Protein AF-A0A2S7NMF6-F1 (afdb_monomer)

pLDDT: mean 85.79, std 16.04, range [35.91, 98.5]

Sequence (220 aa):
MHIFLIFAFFLLSFSCYAAAKALFAHFMVDNTEDFTIGDWTDEIYIAKTANIDAFALNIATANAAGGFKLFFSFDYASKGAWDKATVIALLREYVPNGAYFHTNTSQPLISTFEGPSNAADWTEIKSSTGCFFILDWSSYSAKPALALENGVADGLFSWAAWPYDGNRVNAYVDASYLQYLKPSDGSAQKPYMMAASPWFYTNLPGFGKNWAWPDASMSM

Structure (mmCIF, N/CA/C/O backbone):
data_AF-A0A2S7NMF6-F1
#
_entry.id   AF-A0A2S7NMF6-F1
#
loop_
_atom_site.group_PDB
_atom_site.id
_atom_site.type_symbol
_atom_site.label_atom_id
_atom_site.label_alt_id
_atom_site.label_comp_id
_atom_site.label_asym_id
_atom_site.label_entity_id
_atom_site.label_seq_id
_atom_site.pdbx_PDB_ins_code
_atom_site.Cartn_x
_atom_site.Cartn_y
_atom_site.Cartn_z
_atom_site.occupancy
_atom_site.B_iso_or_equiv
_atom_site.auth_seq_id
_atom_site.auth_comp_id
_atom_site.auth_asym_id
_atom_site.auth_atom_id
_atom_site.pdbx_PDB_model_num
ATOM 1 N N . MET A 1 1 ? -49.551 26.394 -13.231 1.00 50.22 1 MET A N 1
ATOM 2 C CA . MET A 1 1 ? -49.037 25.414 -12.244 1.00 50.22 1 MET A CA 1
ATOM 3 C C . MET A 1 1 ? -48.224 24.279 -12.899 1.00 50.22 1 MET A C 1
ATOM 5 O O . MET A 1 1 ? -48.236 23.167 -12.400 1.00 50.22 1 MET A O 1
ATOM 9 N N . HIS A 1 2 ? -47.511 24.521 -14.010 1.00 47.88 2 HIS A N 1
ATOM 10 C CA . HIS A 1 2 ? -46.663 23.501 -14.670 1.00 47.88 2 HIS A CA 1
ATOM 11 C C . HIS A 1 2 ? -45.214 23.972 -14.898 1.00 47.88 2 HIS A C 1
ATOM 13 O O . HIS A 1 2 ? -44.343 23.159 -15.164 1.00 47.88 2 HIS A O 1
ATOM 19 N N . ILE A 1 3 ? -44.927 25.267 -14.712 1.00 51.19 3 ILE A N 1
ATOM 20 C CA . ILE A 1 3 ? -43.578 25.842 -14.866 1.00 51.19 3 ILE A CA 1
ATOM 21 C C . ILE A 1 3 ? -42.738 25.690 -13.581 1.00 51.19 3 ILE A C 1
ATOM 23 O O . ILE A 1 3 ? -41.532 25.489 -13.656 1.00 51.19 3 ILE A O 1
ATOM 27 N N . PHE A 1 4 ? -43.370 25.680 -12.401 1.00 44.84 4 PHE A N 1
ATOM 28 C CA . PHE A 1 4 ? -42.669 25.503 -11.118 1.00 44.84 4 PHE A CA 1
ATOM 29 C C . PHE A 1 4 ? -42.173 24.066 -10.865 1.00 44.84 4 PHE A C 1
ATOM 31 O O . PHE A 1 4 ? -41.198 23.888 -10.143 1.00 44.84 4 PHE A O 1
ATOM 38 N N . LEU A 1 5 ? -42.785 23.046 -11.482 1.00 43.34 5 LEU A N 1
ATOM 39 C CA . LEU A 1 5 ? -42.343 21.650 -11.332 1.00 43.34 5 LEU A CA 1
ATOM 40 C C . LEU A 1 5 ? -41.093 21.312 -12.162 1.00 43.34 5 LEU A C 1
ATOM 42 O O . LEU A 1 5 ? -40.341 20.418 -11.788 1.00 43.34 5 LEU A O 1
ATOM 46 N N . ILE A 1 6 ? -40.840 22.034 -13.258 1.00 50.19 6 ILE A N 1
ATOM 47 C CA . ILE A 1 6 ? -39.695 21.766 -14.146 1.00 50.19 6 ILE A CA 1
ATOM 48 C C . ILE A 1 6 ? -38.386 22.290 -13.529 1.00 50.19 6 ILE A C 1
ATOM 50 O O . ILE A 1 6 ? -37.334 21.677 -13.691 1.00 50.19 6 ILE A O 1
ATOM 54 N N . PHE A 1 7 ? -38.449 23.368 -12.739 1.00 45.28 7 PHE A N 1
ATOM 55 C CA . PHE A 1 7 ? -37.273 23.930 -12.064 1.00 45.28 7 PHE A CA 1
ATOM 56 C C . PHE A 1 7 ? -36.760 23.063 -10.901 1.00 45.28 7 PHE A C 1
ATOM 58 O O . PHE A 1 7 ? -35.555 23.008 -10.667 1.00 45.28 7 PHE A O 1
ATOM 65 N N . ALA A 1 8 ? -37.643 22.331 -10.213 1.00 45.22 8 ALA A N 1
ATOM 66 C CA . ALA A 1 8 ? -37.242 21.413 -9.143 1.00 45.22 8 ALA A CA 1
ATOM 67 C C . ALA A 1 8 ? -36.478 20.183 -9.673 1.00 45.22 8 ALA A C 1
ATOM 69 O O . ALA A 1 8 ? -35.599 19.666 -8.989 1.00 45.22 8 ALA A O 1
ATOM 70 N N . PHE A 1 9 ? -36.755 19.752 -10.910 1.00 47.41 9 PHE A N 1
ATOM 71 C CA . PHE A 1 9 ? -36.074 18.609 -11.530 1.00 47.41 9 PHE A CA 1
ATOM 72 C C . PHE A 1 9 ? -34.665 18.941 -12.045 1.00 47.41 9 PHE A C 1
ATOM 74 O O . PHE A 1 9 ? -33.826 18.052 -12.126 1.00 47.41 9 PHE A O 1
ATOM 81 N N . PHE A 1 10 ? -34.368 20.210 -12.351 1.00 47.03 10 PHE A N 1
ATOM 82 C CA . PHE A 1 10 ? -33.023 20.627 -12.778 1.00 47.03 10 PHE A CA 1
ATOM 83 C C . PHE A 1 10 ? -32.050 20.846 -11.609 1.00 47.03 10 PHE A C 1
ATOM 85 O O . PHE A 1 10 ? -30.843 20.691 -11.783 1.00 47.03 10 PHE A O 1
ATOM 92 N N . LEU A 1 11 ? -32.557 21.155 -10.410 1.00 43.94 11 LEU A N 1
ATOM 93 C CA . LEU A 1 11 ? -31.741 21.349 -9.203 1.00 43.94 11 LEU A CA 1
ATOM 94 C C . LEU A 1 11 ? -31.274 20.034 -8.550 1.00 43.94 11 LEU A C 1
ATOM 96 O O . LEU A 1 11 ? -30.310 20.051 -7.792 1.00 43.94 11 LEU A O 1
ATOM 100 N N . LEU A 1 12 ? -31.894 18.895 -8.880 1.00 48.50 12 LEU A N 1
ATOM 101 C CA . LEU A 1 12 ? -31.472 17.556 -8.432 1.00 48.50 12 LEU A CA 1
ATOM 102 C C . LEU A 1 12 ? -30.399 16.909 -9.328 1.00 48.50 12 LEU A C 1
ATOM 104 O O . LEU A 1 12 ? -29.825 15.891 -8.956 1.00 48.50 12 LEU A O 1
ATOM 108 N N . SER A 1 13 ? -30.086 17.506 -10.481 1.00 49.25 13 SER A N 1
ATOM 109 C CA . SER A 1 13 ? -29.111 16.967 -11.446 1.00 49.25 13 SER A CA 1
ATOM 110 C C . SER A 1 13 ? -27.682 17.484 -11.236 1.00 49.25 13 SER A C 1
ATOM 112 O O . SER A 1 13 ? -26.766 17.055 -11.930 1.00 49.25 13 SER A O 1
ATOM 114 N N . PHE A 1 14 ? -27.484 18.391 -10.275 1.00 46.47 14 PHE A N 1
ATOM 115 C CA . PHE A 1 14 ? -26.177 18.902 -9.845 1.00 46.47 14 PHE A CA 1
ATOM 116 C C . PHE A 1 14 ? -25.818 18.439 -8.429 1.00 46.47 14 PHE A C 1
ATOM 118 O O . PHE A 1 14 ? -25.090 19.115 -7.704 1.00 46.47 14 PHE A O 1
ATOM 125 N N . SER A 1 15 ? -26.263 17.245 -8.032 1.00 44.41 15 SER A N 1
ATOM 126 C CA . SER A 1 15 ? -25.475 16.485 -7.070 1.00 44.41 15 SER A CA 1
ATOM 127 C C . SER A 1 15 ? -24.161 16.154 -7.764 1.00 44.41 15 SER A C 1
ATOM 129 O O . SER A 1 15 ? -24.055 15.172 -8.497 1.00 44.41 15 SER A O 1
ATOM 131 N N . CYS A 1 16 ? -23.148 16.999 -7.564 1.00 43.09 16 CYS A N 1
ATOM 132 C CA . CYS A 1 16 ? -21.789 16.509 -7.615 1.00 43.09 16 CYS A CA 1
ATOM 133 C C . CYS A 1 16 ? -21.791 15.273 -6.714 1.00 43.09 16 CYS A C 1
ATOM 135 O O . CYS A 1 16 ? -21.985 15.364 -5.502 1.00 43.09 16 CYS A O 1
ATOM 137 N N . TYR A 1 17 ? -21.681 14.089 -7.312 1.00 42.06 17 TYR A N 1
ATOM 138 C CA . TYR A 1 17 ? -21.245 12.935 -6.558 1.00 42.06 17 TYR A CA 1
ATOM 139 C C . TYR A 1 17 ? -19.844 13.315 -6.090 1.00 42.06 17 TYR A C 1
ATOM 141 O O . TYR A 1 17 ? -18.863 13.135 -6.808 1.00 42.06 17 TYR A O 1
ATOM 149 N N . ALA A 1 18 ? -19.750 13.916 -4.904 1.00 44.62 18 ALA A N 1
ATOM 150 C CA . ALA A 1 18 ? -18.556 13.813 -4.102 1.00 44.62 18 ALA A CA 1
ATOM 151 C C . ALA A 1 18 ? -18.434 12.316 -3.824 1.00 44.62 18 ALA A C 1
ATOM 153 O O . ALA A 1 18 ? -19.007 11.795 -2.870 1.00 44.62 18 ALA A O 1
ATOM 154 N N . ALA A 1 19 ? -17.807 11.591 -4.752 1.00 54.81 19 ALA A N 1
ATOM 155 C CA . ALA A 1 19 ? -17.405 10.226 -4.513 1.00 54.81 19 ALA A CA 1
ATOM 156 C C . ALA A 1 19 ? -16.431 10.319 -3.343 1.00 54.81 19 ALA A C 1
ATOM 158 O O . ALA A 1 19 ? -15.315 10.814 -3.514 1.00 54.81 19 ALA A O 1
ATOM 159 N N . ALA A 1 20 ? -16.904 9.966 -2.145 1.00 65.25 20 ALA A N 1
ATOM 160 C CA . ALA A 1 20 ? -16.074 9.929 -0.957 1.00 65.25 20 ALA A CA 1
ATOM 161 C C . ALA A 1 20 ? -14.860 9.057 -1.293 1.00 65.25 20 ALA A C 1
ATOM 163 O O . ALA A 1 20 ? -15.004 7.880 -1.630 1.00 65.25 20 ALA A O 1
ATOM 164 N N . LYS A 1 21 ? -13.680 9.677 -1.328 1.00 86.44 21 LYS A N 1
ATOM 165 C CA . LYS A 1 21 ? -12.429 8.958 -1.538 1.00 86.44 21 LYS A CA 1
ATOM 166 C C . LYS A 1 21 ? -12.054 8.327 -0.212 1.00 86.44 21 LYS A C 1
ATOM 168 O O . LYS A 1 21 ? -12.117 9.008 0.805 1.00 86.44 21 LYS A O 1
ATOM 173 N N . ALA A 1 22 ? -11.662 7.060 -0.252 1.00 93.75 22 ALA A N 1
ATOM 174 C CA . ALA A 1 22 ? -11.131 6.408 0.928 1.00 93.75 22 ALA A CA 1
ATOM 175 C C . ALA A 1 22 ? -9.800 7.068 1.322 1.00 93.75 22 ALA A C 1
ATOM 177 O O . ALA A 1 22 ? -8.945 7.291 0.458 1.00 93.75 22 ALA A O 1
ATOM 178 N N . LEU A 1 23 ? -9.649 7.390 2.604 1.00 95.19 23 LEU A N 1
ATOM 179 C CA . LEU A 1 23 ? -8.434 7.940 3.190 1.00 95.19 23 LEU A CA 1
ATOM 180 C C . LEU A 1 23 ? -7.762 6.883 4.061 1.00 95.19 23 LEU A C 1
ATOM 182 O O . LEU A 1 23 ? -8.384 6.295 4.945 1.00 95.19 23 LEU A O 1
ATOM 186 N N . PHE A 1 24 ? -6.468 6.674 3.843 1.00 96.75 24 PHE A N 1
ATOM 187 C CA . PHE A 1 24 ? -5.691 5.691 4.584 1.00 96.75 24 PHE A CA 1
ATOM 188 C C . PHE A 1 24 ? -4.510 6.353 5.274 1.00 96.75 24 PHE A C 1
ATOM 190 O O . PHE A 1 24 ? -3.874 7.238 4.702 1.00 96.75 24 PHE A O 1
ATOM 197 N N . ALA A 1 25 ? -4.190 5.888 6.478 1.00 96.25 25 ALA A N 1
ATOM 198 C CA . ALA A 1 25 ? -2.925 6.207 7.125 1.00 96.25 25 ALA A CA 1
ATOM 199 C C . ALA A 1 25 ? -2.015 4.981 7.088 1.00 96.25 25 ALA A C 1
ATOM 201 O O . ALA A 1 25 ? -2.424 3.875 7.448 1.00 96.25 25 ALA A O 1
ATOM 202 N N . HIS A 1 26 ? -0.778 5.171 6.638 1.00 94.50 26 HIS A N 1
ATOM 203 C CA . HIS A 1 26 ? 0.232 4.131 6.750 1.00 94.50 26 HIS A CA 1
ATOM 204 C C . HIS A 1 26 ? 0.632 3.967 8.215 1.00 94.50 26 HIS A C 1
ATOM 206 O O . HIS A 1 26 ? 0.891 4.957 8.899 1.00 94.50 26 HIS A O 1
ATOM 212 N N . PHE A 1 27 ? 0.665 2.729 8.693 1.00 93.06 27 PHE A N 1
ATOM 213 C CA . PHE A 1 27 ? 0.858 2.425 10.103 1.00 93.06 27 PHE A CA 1
ATOM 214 C C . PHE A 1 27 ? 2.042 1.474 10.274 1.00 93.06 27 PHE A C 1
ATOM 216 O O . PHE A 1 27 ? 2.032 0.348 9.767 1.00 93.06 27 PHE A O 1
ATOM 223 N N . MET A 1 28 ? 3.064 1.954 10.985 1.00 89.31 28 MET A N 1
ATOM 224 C CA . MET A 1 28 ? 4.316 1.237 11.225 1.00 89.31 28 MET A CA 1
ATOM 225 C C . MET A 1 28 ? 4.147 0.255 12.387 1.00 89.31 28 MET A C 1
ATOM 227 O O . MET A 1 28 ? 4.427 0.597 13.532 1.00 89.31 28 MET A O 1
ATOM 231 N N . VAL A 1 29 ? 3.685 -0.960 12.099 1.00 88.12 29 VAL A N 1
ATOM 232 C CA . VAL A 1 29 ? 3.396 -1.987 13.115 1.00 88.12 29 VAL A CA 1
ATOM 233 C C . VAL A 1 29 ? 4.664 -2.457 13.834 1.00 88.12 29 VAL A C 1
ATOM 235 O O . VAL A 1 29 ? 4.631 -2.763 15.017 1.00 88.12 29 VAL A O 1
ATOM 238 N N . ASP A 1 30 ? 5.815 -2.438 13.161 1.00 83.00 30 ASP A N 1
ATOM 239 C CA . ASP A 1 30 ? 7.107 -2.730 13.801 1.00 83.00 30 ASP A CA 1
ATOM 240 C C . ASP A 1 30 ? 7.426 -1.776 14.977 1.00 83.00 30 ASP A C 1
ATOM 242 O O . ASP A 1 30 ? 8.234 -2.112 15.837 1.00 83.00 30 ASP A O 1
ATOM 246 N N . ASN A 1 31 ? 6.790 -0.598 15.042 1.00 85.81 31 ASN A N 1
ATOM 247 C CA . ASN A 1 31 ? 6.973 0.363 16.134 1.00 85.81 31 ASN A CA 1
ATOM 248 C C . ASN A 1 31 ? 5.971 0.167 17.284 1.00 85.81 31 ASN A C 1
ATOM 250 O O . ASN A 1 31 ? 5.933 0.990 18.198 1.00 85.81 31 ASN A O 1
ATOM 254 N N . THR A 1 32 ? 5.137 -0.873 17.233 1.00 88.38 32 THR A N 1
ATOM 255 C CA . THR A 1 32 ? 4.038 -1.084 18.183 1.00 88.38 32 THR A CA 1
ATOM 256 C C . THR A 1 32 ? 4.149 -2.395 18.958 1.00 88.38 32 THR A C 1
ATOM 258 O O . THR A 1 32 ? 3.143 -2.916 19.430 1.00 88.38 32 THR A O 1
ATOM 261 N N . GLU A 1 33 ? 5.369 -2.917 19.131 1.00 85.25 33 GLU A N 1
ATOM 262 C CA . GLU A 1 33 ? 5.644 -4.154 19.884 1.00 85.25 33 GLU A CA 1
ATOM 263 C C . GLU A 1 33 ? 5.018 -4.145 21.291 1.00 85.25 33 GLU A C 1
ATOM 265 O O . GLU A 1 33 ? 4.407 -5.130 21.700 1.00 85.25 33 GLU A O 1
ATOM 270 N N . ASP A 1 34 ? 5.087 -3.007 21.988 1.00 89.25 34 ASP A N 1
ATOM 271 C CA . ASP A 1 34 ? 4.559 -2.844 23.347 1.00 89.25 34 ASP A CA 1
ATOM 272 C C . ASP A 1 34 ? 3.089 -2.382 23.396 1.00 89.25 34 ASP A C 1
ATOM 274 O O . ASP A 1 34 ? 2.562 -2.113 24.479 1.00 89.25 34 ASP A O 1
ATOM 278 N N . PHE A 1 35 ? 2.404 -2.262 22.251 1.00 90.81 35 PHE A N 1
ATOM 279 C CA . PHE A 1 35 ? 1.012 -1.809 22.242 1.00 90.81 35 PHE A CA 1
ATOM 280 C C . PHE A 1 35 ? 0.091 -2.826 22.910 1.00 90.81 35 PHE A C 1
ATOM 282 O O . PHE A 1 35 ? -0.004 -3.996 22.530 1.00 90.81 35 PHE A O 1
ATOM 289 N N . THR A 1 36 ? -0.705 -2.332 23.845 1.00 91.75 36 THR A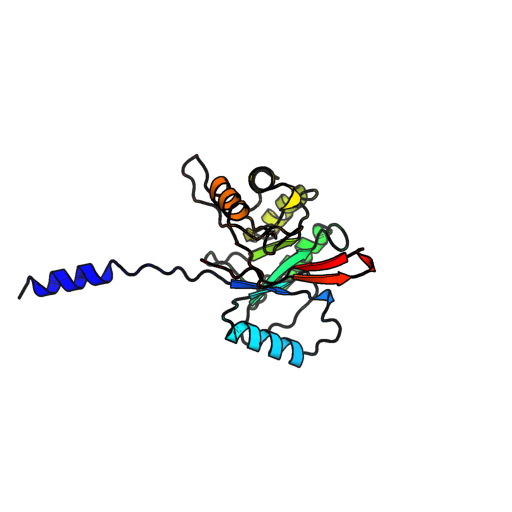 N 1
ATOM 290 C CA . THR A 1 36 ? -1.852 -3.040 24.394 1.00 91.75 36 THR A CA 1
ATOM 291 C C . THR A 1 36 ? -3.071 -2.896 23.478 1.00 91.75 36 THR A C 1
ATOM 293 O O . THR A 1 36 ? -3.112 -2.087 22.551 1.00 91.75 36 THR A O 1
ATOM 296 N N . ILE A 1 37 ? -4.134 -3.654 23.762 1.00 89.88 37 ILE A N 1
ATOM 297 C CA . ILE A 1 37 ? -5.436 -3.460 23.097 1.00 89.88 37 ILE A CA 1
ATOM 298 C C . ILE A 1 37 ? -5.967 -2.032 23.328 1.00 89.88 37 ILE A C 1
ATOM 300 O O . ILE A 1 37 ? -6.650 -1.494 22.457 1.00 89.88 37 ILE A O 1
ATOM 304 N N . GLY A 1 38 ? -5.653 -1.423 24.479 1.00 94.00 38 GLY A N 1
ATOM 305 C CA . GLY A 1 38 ? -6.013 -0.039 24.787 1.00 94.00 38 GLY A CA 1
ATOM 306 C C . GLY A 1 38 ? -5.355 0.941 23.821 1.00 94.00 38 GLY A C 1
ATOM 307 O O . GLY A 1 38 ? -6.063 1.714 23.188 1.00 94.00 38 GLY A O 1
ATOM 308 N N . ASP A 1 39 ? -4.045 0.809 23.608 1.00 93.88 39 ASP A N 1
ATOM 309 C CA . ASP A 1 39 ? -3.287 1.676 22.694 1.00 93.88 39 ASP A CA 1
ATOM 310 C C . ASP A 1 39 ? -3.813 1.568 21.253 1.00 93.88 39 ASP A C 1
ATOM 312 O O . ASP A 1 39 ? -4.095 2.574 20.606 1.00 93.88 39 ASP A O 1
ATOM 316 N N . TRP A 1 40 ? -4.071 0.345 20.770 1.00 92.19 40 TRP A N 1
ATOM 317 C CA . TRP A 1 40 ? -4.717 0.142 19.466 1.00 92.19 40 TRP A CA 1
ATOM 318 C C . TRP A 1 40 ? -6.108 0.781 19.385 1.00 92.19 40 TRP A C 1
ATOM 320 O O . TRP A 1 40 ? -6.482 1.327 18.347 1.00 92.19 40 TRP A O 1
ATOM 330 N N . THR A 1 41 ? -6.890 0.704 20.463 1.00 94.12 41 THR A N 1
ATOM 331 C CA . THR A 1 41 ? -8.236 1.288 20.514 1.00 94.12 41 THR A CA 1
ATOM 332 C C . THR A 1 41 ? -8.177 2.813 20.452 1.00 94.12 41 THR A C 1
ATOM 334 O O . THR A 1 41 ? -8.970 3.413 19.723 1.00 94.12 41 THR A O 1
ATOM 337 N N . ASP A 1 42 ? -7.229 3.425 21.159 1.00 95.12 42 ASP A N 1
ATOM 338 C CA . ASP A 1 42 ? -7.036 4.873 21.194 1.00 95.12 42 ASP A CA 1
ATOM 339 C C . ASP A 1 42 ? -6.547 5.410 19.840 1.00 95.12 42 ASP A C 1
ATOM 341 O O . ASP A 1 42 ? -7.137 6.355 19.311 1.00 95.12 42 ASP A O 1
ATOM 345 N N . GLU A 1 43 ? -5.564 4.762 19.208 1.00 95.06 43 GLU A N 1
ATOM 346 C CA . GLU A 1 43 ? -5.090 5.144 17.867 1.00 95.06 43 GLU A CA 1
ATOM 347 C C . GLU A 1 43 ? -6.192 5.016 16.806 1.00 95.06 43 GLU A C 1
ATOM 349 O O . GLU A 1 43 ? -6.392 5.908 15.977 1.00 95.06 43 GLU A O 1
ATOM 354 N N . ILE A 1 44 ? -6.979 3.936 16.856 1.00 95.25 44 ILE A N 1
ATOM 355 C CA . ILE A 1 44 ? -8.139 3.756 15.972 1.00 95.25 44 ILE A CA 1
ATOM 356 C C . ILE A 1 44 ? -9.197 4.835 16.230 1.00 95.25 44 ILE A C 1
ATOM 358 O O . ILE A 1 44 ? -9.811 5.343 15.288 1.00 95.25 44 ILE A O 1
ATOM 362 N N . TYR A 1 45 ? -9.433 5.201 17.491 1.00 95.75 45 TYR A N 1
ATOM 363 C CA . TYR A 1 45 ? -10.360 6.273 17.832 1.00 95.75 45 TYR A CA 1
ATOM 364 C C . TYR A 1 45 ? -9.895 7.610 17.241 1.00 95.75 45 TYR A C 1
ATOM 366 O O . TYR A 1 45 ? -10.678 8.272 16.555 1.00 95.75 45 TYR A O 1
ATOM 374 N N . ILE A 1 46 ? -8.620 7.967 17.418 1.00 96.44 46 ILE A N 1
ATOM 375 C CA . ILE A 1 46 ? -8.023 9.179 16.844 1.00 96.44 46 ILE A CA 1
ATOM 376 C C . ILE A 1 46 ? -8.168 9.172 15.319 1.00 96.44 46 ILE A C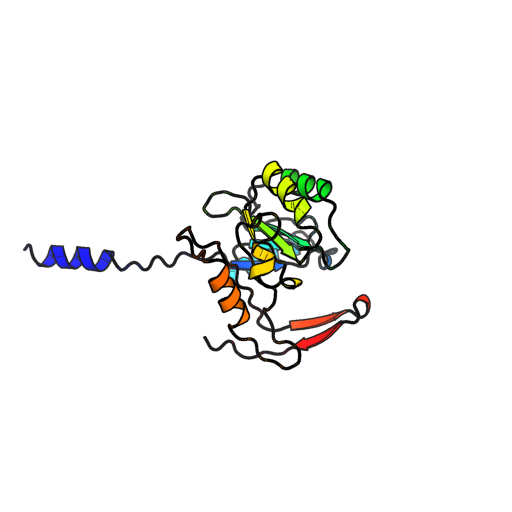 1
ATOM 378 O O . ILE A 1 46 ? -8.693 10.134 14.751 1.00 96.44 46 ILE A O 1
ATOM 382 N N . ALA A 1 47 ? -7.808 8.072 14.655 1.00 96.12 47 ALA A N 1
ATOM 383 C CA . ALA A 1 47 ? -7.908 7.947 13.204 1.00 96.12 47 ALA A CA 1
ATOM 384 C C . ALA A 1 47 ? -9.340 8.162 12.696 1.00 96.12 47 ALA A C 1
ATOM 386 O O . ALA A 1 47 ? -9.562 8.928 11.755 1.00 96.12 47 ALA A O 1
ATOM 387 N N . LYS A 1 48 ? -10.333 7.573 13.371 1.00 94.62 48 LYS A N 1
ATOM 388 C CA . LYS A 1 48 ? -11.750 7.788 13.048 1.00 94.62 48 LYS A CA 1
ATOM 389 C C . LYS A 1 48 ? -12.162 9.246 13.218 1.00 94.62 48 LYS A C 1
ATOM 391 O O . LYS A 1 48 ? -12.864 9.772 12.359 1.00 94.62 48 LYS A O 1
ATOM 396 N N . THR A 1 49 ? -11.731 9.916 14.290 1.00 95.81 49 THR A N 1
ATOM 397 C CA . THR A 1 49 ? -12.041 11.346 14.490 1.00 95.81 49 THR A CA 1
ATOM 398 C C . THR A 1 49 ? -11.376 12.253 13.451 1.00 95.81 49 THR A C 1
ATOM 400 O O . THR A 1 49 ? -11.889 13.334 13.169 1.00 95.81 49 THR A O 1
ATOM 403 N N . ALA A 1 50 ? -10.289 11.791 12.828 1.00 94.56 50 ALA A N 1
ATOM 404 C CA . ALA A 1 50 ? -9.619 12.449 11.710 1.00 94.56 50 ALA A CA 1
ATOM 405 C C . ALA A 1 50 ? -10.190 12.067 10.324 1.00 94.56 50 ALA A C 1
ATOM 407 O O . ALA A 1 50 ? -9.666 12.523 9.310 1.00 94.56 50 ALA A O 1
ATOM 408 N N . ASN A 1 51 ? -11.269 11.274 10.264 1.00 94.12 51 ASN A N 1
ATOM 409 C CA . ASN A 1 51 ? -11.874 10.737 9.034 1.00 94.12 51 ASN A CA 1
ATOM 410 C C . ASN A 1 51 ? -10.938 9.845 8.199 1.00 94.12 51 ASN A C 1
ATOM 412 O O . ASN A 1 51 ? -11.044 9.807 6.975 1.00 94.12 51 ASN A O 1
ATOM 416 N N . ILE A 1 52 ? -10.021 9.126 8.846 1.00 96.25 52 ILE A N 1
ATOM 417 C CA . ILE A 1 52 ? -9.275 8.037 8.209 1.00 96.25 52 ILE A CA 1
ATOM 418 C C . ILE A 1 52 ? -10.181 6.800 8.177 1.00 96.25 52 ILE A C 1
ATOM 420 O O . ILE A 1 52 ? -10.804 6.454 9.181 1.00 96.25 52 ILE A O 1
ATOM 424 N N . ASP A 1 53 ? -10.248 6.127 7.031 1.00 96.19 53 ASP A N 1
ATOM 425 C CA . ASP A 1 53 ? -11.112 4.963 6.810 1.00 96.19 53 ASP A CA 1
ATOM 426 C C . ASP A 1 53 ? -10.424 3.640 7.159 1.00 96.19 53 ASP A C 1
ATOM 428 O O . ASP A 1 53 ? -11.085 2.687 7.586 1.00 96.19 53 ASP A O 1
ATOM 432 N N . ALA A 1 54 ? -9.104 3.564 6.958 1.00 96.75 54 ALA A N 1
ATOM 433 C CA . ALA A 1 54 ? -8.324 2.376 7.280 1.00 96.75 54 ALA A CA 1
ATOM 434 C C . ALA A 1 54 ? -6.851 2.670 7.587 1.00 96.75 54 ALA A C 1
ATOM 436 O O . ALA A 1 54 ? -6.288 3.665 7.123 1.00 96.75 54 ALA A O 1
ATOM 437 N N . PHE A 1 55 ? -6.201 1.740 8.289 1.00 96.88 55 PHE A N 1
ATOM 438 C CA . PHE A 1 55 ? -4.739 1.680 8.344 1.00 96.88 55 PHE A CA 1
ATOM 439 C C . PHE A 1 55 ? -4.165 0.739 7.282 1.00 96.88 55 PHE A C 1
ATOM 441 O O . PHE A 1 55 ? -4.645 -0.383 7.108 1.00 96.88 55 PHE A O 1
ATOM 448 N N . ALA A 1 56 ? -3.104 1.195 6.618 1.00 96.56 56 ALA A N 1
ATOM 449 C CA . ALA A 1 56 ? -2.266 0.402 5.726 1.00 96.56 56 ALA A CA 1
ATOM 450 C C . ALA A 1 56 ? -1.053 -0.113 6.518 1.00 96.56 56 ALA A C 1
ATOM 452 O O . ALA A 1 56 ? -0.160 0.662 6.859 1.00 96.56 56 ALA A O 1
ATOM 453 N N . LEU A 1 57 ? -1.037 -1.401 6.856 1.00 94.88 57 LEU A N 1
ATOM 454 C CA . LEU A 1 57 ? -0.083 -1.990 7.802 1.00 94.88 57 LEU A CA 1
ATOM 455 C C . LEU A 1 57 ? 1.203 -2.443 7.096 1.00 94.88 57 LEU A C 1
ATOM 457 O O . LEU A 1 57 ? 1.129 -3.302 6.218 1.00 94.88 57 LEU A O 1
ATOM 461 N N . ASN A 1 58 ? 2.367 -1.914 7.492 1.00 86.25 58 ASN A N 1
ATOM 462 C CA . ASN A 1 58 ? 3.660 -2.230 6.856 1.00 86.25 58 ASN A CA 1
ATOM 463 C C . ASN A 1 58 ? 4.197 -3.646 7.169 1.00 86.25 58 ASN A C 1
ATOM 465 O O . ASN A 1 58 ? 4.940 -4.203 6.364 1.00 86.25 58 ASN A O 1
ATOM 469 N N . ILE A 1 59 ? 3.805 -4.184 8.334 1.00 73.75 59 ILE A N 1
ATOM 470 C CA . ILE A 1 59 ? 3.285 -5.529 8.656 1.00 73.75 59 ILE A CA 1
ATOM 471 C C . ILE A 1 59 ? 3.689 -5.966 10.084 1.00 73.75 59 ILE A C 1
ATOM 473 O O . ILE A 1 59 ? 4.845 -5.899 10.477 1.00 73.75 59 ILE A O 1
ATOM 477 N N . ALA A 1 60 ? 2.690 -6.439 10.827 1.00 59.00 60 ALA A N 1
ATOM 478 C CA . ALA A 1 60 ? 2.595 -7.543 11.795 1.00 59.00 60 ALA A CA 1
ATOM 479 C C . ALA A 1 60 ? 1.088 -7.609 12.158 1.00 59.00 60 ALA A C 1
ATOM 481 O O . ALA A 1 60 ? 0.295 -6.802 11.656 1.00 59.00 60 ALA A O 1
ATOM 482 N N . THR A 1 61 ? 0.639 -8.571 12.964 1.00 56.72 61 THR A N 1
ATOM 483 C CA . THR A 1 61 ? -0.793 -8.722 13.288 1.00 56.72 61 THR A CA 1
ATOM 484 C C . THR A 1 61 ? -1.286 -7.574 14.173 1.00 56.72 61 THR A C 1
ATOM 486 O O . THR A 1 61 ? -0.700 -7.328 15.223 1.00 56.72 61 THR A O 1
ATOM 489 N N . ALA A 1 62 ? -2.379 -6.911 13.794 1.00 59.88 62 ALA A N 1
ATOM 490 C CA . ALA A 1 62 ? -2.986 -5.826 14.568 1.00 59.88 62 ALA A CA 1
ATOM 491 C C . ALA A 1 62 ? -4.410 -6.182 15.019 1.00 59.88 62 ALA A C 1
ATOM 493 O O . ALA A 1 62 ? -5.132 -6.907 14.330 1.00 59.88 62 ALA A O 1
ATOM 494 N N . ASN A 1 63 ? -4.832 -5.632 16.159 1.00 61.78 63 ASN A N 1
ATOM 495 C CA . ASN A 1 63 ? -6.197 -5.779 16.657 1.00 61.78 63 ASN A CA 1
ATOM 496 C C . ASN A 1 63 ? -7.063 -4.622 16.148 1.00 61.78 63 ASN A C 1
ATOM 498 O O . ASN A 1 63 ? -6.926 -3.488 16.599 1.00 61.78 63 ASN A O 1
ATOM 502 N N . ALA A 1 64 ? -7.979 -4.905 15.221 1.00 67.31 64 ALA A N 1
ATOM 503 C CA . ALA A 1 64 ? -8.993 -3.933 14.824 1.00 67.31 64 ALA A CA 1
ATOM 504 C C . ALA A 1 64 ? -10.047 -3.754 15.931 1.00 67.31 64 ALA A C 1
ATOM 506 O O . ALA A 1 64 ? -10.503 -4.730 16.528 1.00 67.31 64 ALA A O 1
ATOM 507 N N . ALA A 1 65 ? -10.501 -2.519 16.145 1.00 69.31 65 ALA A 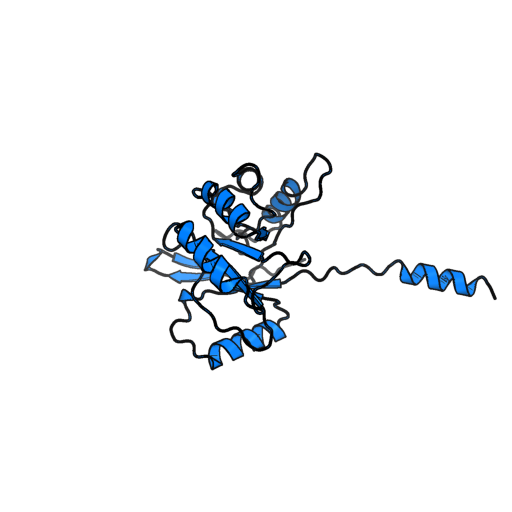N 1
ATOM 508 C CA . ALA A 1 65 ? -11.558 -2.178 17.094 1.00 69.31 65 ALA A CA 1
ATOM 509 C C . ALA A 1 65 ? -12.633 -1.289 16.446 1.00 69.31 65 ALA A C 1
ATOM 511 O O . ALA A 1 65 ? -12.394 -0.583 15.465 1.00 69.31 65 ALA A O 1
ATOM 512 N N . GLY A 1 66 ? -13.855 -1.322 16.988 1.00 75.75 66 GLY A N 1
ATOM 513 C CA . GLY A 1 66 ? -14.894 -0.326 16.685 1.00 75.75 66 GLY A CA 1
ATOM 514 C C . GLY A 1 66 ? -15.310 -0.200 15.209 1.00 75.75 66 GLY A C 1
ATOM 515 O O . GLY A 1 66 ? -15.695 0.894 14.785 1.00 75.75 66 GLY A O 1
ATOM 516 N N . GLY A 1 67 ? -15.210 -1.281 14.427 1.00 85.62 67 GLY A N 1
ATOM 517 C CA . GLY A 1 67 ? -15.587 -1.321 13.006 1.00 85.62 67 GLY A CA 1
ATOM 518 C C . GLY A 1 67 ? -14.596 -0.653 12.044 1.00 85.62 67 GLY A 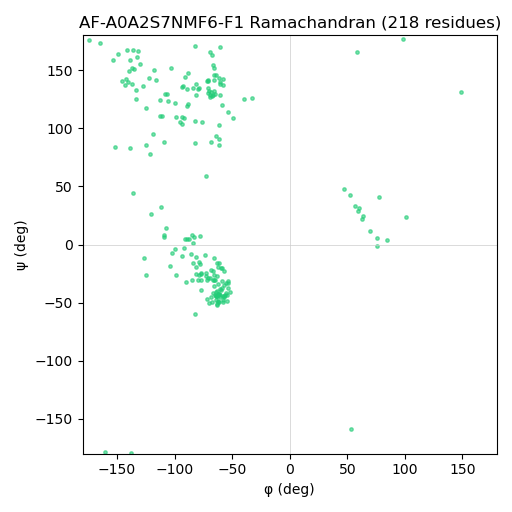C 1
ATOM 519 O O . GLY A 1 67 ? -14.901 -0.550 10.855 1.00 85.62 67 GLY A O 1
ATOM 520 N N . PHE A 1 68 ? -13.439 -0.209 12.542 1.00 95.31 68 PHE A N 1
ATOM 521 C CA . PHE A 1 68 ? -12.361 0.359 11.734 1.00 95.31 68 PHE A CA 1
ATOM 522 C C . PHE A 1 68 ? -11.744 -0.685 10.802 1.00 95.31 68 PHE A C 1
ATOM 524 O O . PHE A 1 68 ? -11.777 -1.883 11.103 1.00 95.31 68 PHE A O 1
ATOM 531 N N . LYS A 1 69 ? -11.214 -0.236 9.662 1.00 96.38 69 LYS A N 1
ATOM 532 C CA . LYS A 1 69 ? -10.665 -1.131 8.644 1.00 96.38 69 LYS A CA 1
ATOM 533 C C . LYS A 1 69 ? -9.144 -1.149 8.657 1.00 96.38 69 LYS A C 1
ATOM 535 O O . LYS A 1 69 ? -8.500 -0.171 9.013 1.00 96.38 69 LYS A O 1
ATOM 540 N N . LEU A 1 70 ? -8.575 -2.269 8.240 1.00 96.19 70 LEU A N 1
ATOM 541 C CA . LEU A 1 70 ? -7.137 -2.480 8.103 1.00 96.19 70 LEU A CA 1
ATOM 542 C C . LEU A 1 70 ? -6.869 -3.181 6.769 1.00 96.19 70 LEU A C 1
ATOM 544 O O . LEU A 1 70 ? -7.703 -3.956 6.306 1.00 96.19 70 LEU A O 1
ATOM 548 N N . PHE A 1 71 ? -5.712 -2.960 6.163 1.00 96.88 71 PHE A N 1
ATOM 549 C CA . PHE A 1 71 ? -5.238 -3.786 5.052 1.00 96.88 71 PHE A CA 1
ATOM 550 C C . PHE A 1 71 ? -3.715 -3.865 5.037 1.00 96.88 71 PHE A C 1
ATOM 552 O O . PHE A 1 71 ? -3.034 -3.082 5.701 1.00 96.88 71 PHE A O 1
ATOM 559 N N . PHE A 1 72 ? -3.172 -4.829 4.296 1.00 96.56 72 PHE A N 1
ATOM 560 C CA . PHE A 1 72 ? -1.726 -5.023 4.237 1.00 96.56 72 PHE A CA 1
ATOM 561 C C . PHE A 1 72 ? -1.060 -4.115 3.208 1.00 96.56 72 PHE A C 1
ATOM 563 O O . PHE A 1 72 ? -1.498 -4.019 2.061 1.00 96.56 72 PHE A O 1
ATOM 570 N N . SER A 1 73 ? 0.049 -3.519 3.638 1.00 96.12 73 SER A N 1
ATOM 571 C CA . SER A 1 73 ? 0.998 -2.770 2.829 1.00 96.12 73 SER A CA 1
ATOM 572 C C . SER A 1 73 ? 2.378 -3.413 2.950 1.00 96.12 73 SER A C 1
ATOM 574 O O . SER A 1 73 ? 3.219 -2.917 3.687 1.00 96.12 73 SER A O 1
ATOM 576 N N . PHE A 1 74 ? 2.621 -4.525 2.260 1.00 95.06 74 PHE A N 1
ATOM 577 C CA . PHE A 1 74 ? 3.846 -5.311 2.445 1.00 95.06 74 PHE A CA 1
ATOM 578 C C . PHE A 1 74 ? 5.115 -4.492 2.175 1.00 95.06 74 PHE A C 1
ATOM 580 O O . PHE A 1 74 ? 5.320 -4.005 1.063 1.00 95.06 74 PHE A O 1
ATOM 587 N N . ASP A 1 75 ? 5.978 -4.363 3.182 1.00 92.69 75 ASP A N 1
ATOM 588 C CA . ASP A 1 75 ? 7.252 -3.654 3.070 1.00 92.69 75 ASP A CA 1
ATOM 589 C C . ASP A 1 75 ? 8.340 -4.553 2.460 1.00 92.69 75 ASP A C 1
ATOM 591 O O . ASP A 1 75 ? 8.838 -5.465 3.121 1.00 92.69 75 ASP A O 1
ATOM 595 N N . TYR A 1 76 ? 8.701 -4.303 1.196 1.00 93.44 76 TYR A N 1
ATOM 596 C CA . TYR A 1 76 ? 9.741 -5.044 0.468 1.00 93.44 76 TYR A CA 1
ATOM 597 C C . TYR A 1 76 ? 11.126 -4.381 0.546 1.00 93.44 76 TYR A C 1
ATOM 599 O O . TYR A 1 76 ? 12.116 -4.982 0.121 1.00 93.44 76 TYR A O 1
ATOM 607 N N . ALA A 1 77 ? 11.221 -3.150 1.056 1.00 89.25 77 ALA A N 1
ATOM 608 C CA . ALA A 1 77 ? 12.457 -2.364 1.047 1.00 89.25 77 ALA A CA 1
ATOM 609 C C . ALA A 1 77 ? 13.169 -2.306 2.405 1.00 89.25 77 ALA A C 1
ATOM 611 O O . ALA A 1 77 ? 14.355 -1.982 2.449 1.00 89.25 77 ALA A O 1
ATOM 612 N N . SER A 1 78 ? 12.485 -2.617 3.507 1.00 83.00 78 SER A N 1
ATOM 613 C CA . SER A 1 78 ? 13.057 -2.550 4.856 1.00 83.00 78 SER A CA 1
ATOM 614 C C . SER A 1 78 ? 13.871 -3.794 5.223 1.00 83.00 78 SER A C 1
ATOM 616 O O . SER A 1 78 ? 15.069 -3.693 5.492 1.00 83.00 78 SER A O 1
ATOM 618 N N . LYS A 1 79 ? 13.244 -4.980 5.211 1.00 82.69 79 LYS A N 1
ATOM 619 C CA . LYS A 1 79 ? 13.851 -6.256 5.656 1.00 82.69 79 LYS A CA 1
ATOM 620 C C . LYS A 1 79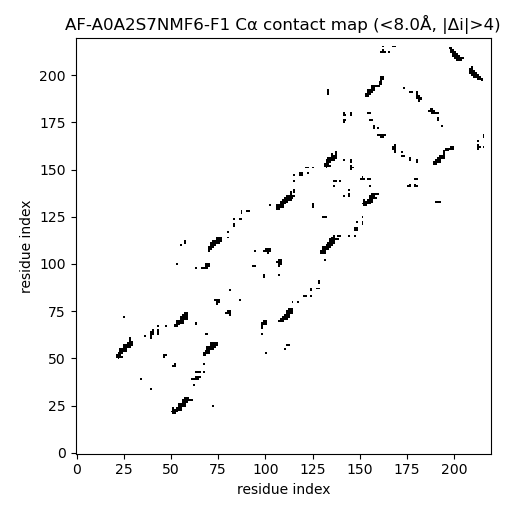 ? 14.155 -7.225 4.501 1.00 82.69 79 LYS A C 1
ATOM 622 O O . LYS A 1 79 ? 14.553 -8.364 4.737 1.00 82.69 79 LYS A O 1
ATOM 627 N N . GLY A 1 80 ? 14.011 -6.758 3.262 1.00 85.75 80 GLY A N 1
ATOM 628 C CA . GLY A 1 80 ? 14.124 -7.562 2.048 1.00 85.75 80 GLY A CA 1
ATOM 629 C C . GLY A 1 80 ? 12.766 -7.999 1.505 1.00 85.75 80 GLY A C 1
ATOM 630 O O . GLY A 1 80 ? 11.719 -7.714 2.083 1.00 85.75 80 GLY A O 1
ATOM 631 N N . ALA A 1 81 ? 12.800 -8.676 0.359 1.00 91.12 81 ALA A N 1
ATOM 632 C CA . ALA A 1 81 ? 11.594 -9.111 -0.327 1.00 91.12 81 ALA A CA 1
ATOM 633 C C . ALA A 1 81 ? 10.821 -10.158 0.485 1.00 91.12 81 ALA A C 1
ATOM 635 O O . ALA A 1 81 ? 11.409 -11.063 1.083 1.00 91.12 81 ALA A O 1
ATOM 636 N N . TRP A 1 82 ? 9.494 -10.060 0.444 1.00 93.38 82 TRP A N 1
ATOM 637 C CA . TRP A 1 82 ? 8.621 -11.075 1.014 1.00 93.38 82 TRP A CA 1
ATOM 638 C C . TRP A 1 82 ? 8.644 -12.350 0.184 1.00 93.38 82 TRP A C 1
ATOM 640 O O . TRP A 1 82 ? 8.614 -12.308 -1.045 1.00 93.38 82 TRP A O 1
ATOM 650 N N . ASP A 1 83 ? 8.618 -13.492 0.864 1.00 94.81 83 ASP A N 1
ATOM 651 C CA . ASP A 1 83 ? 8.335 -14.758 0.203 1.00 94.81 83 ASP A CA 1
ATOM 652 C C . ASP A 1 83 ? 6.877 -14.780 -0.290 1.00 94.81 83 ASP A C 1
ATOM 654 O O . ASP A 1 83 ? 5.931 -14.543 0.470 1.00 94.81 83 ASP A O 1
ATOM 658 N N . LYS A 1 84 ? 6.689 -15.097 -1.572 1.00 96.75 84 LYS A N 1
ATOM 659 C CA . LYS A 1 84 ? 5.375 -15.147 -2.224 1.00 96.75 84 LYS A CA 1
ATOM 660 C C . LYS A 1 84 ? 4.383 -16.060 -1.500 1.00 96.75 84 LYS A C 1
ATOM 662 O O . LYS A 1 84 ? 3.216 -15.693 -1.347 1.00 96.75 84 LYS A O 1
ATOM 667 N N . ALA A 1 85 ? 4.813 -17.251 -1.072 1.00 97.06 85 ALA A N 1
ATOM 668 C CA . ALA A 1 85 ? 3.919 -18.199 -0.409 1.00 97.06 85 ALA A CA 1
ATOM 669 C C . ALA A 1 85 ? 3.449 -17.653 0.947 1.00 97.06 85 ALA A C 1
ATOM 671 O O . ALA A 1 85 ? 2.281 -17.810 1.304 1.00 97.06 85 ALA A O 1
ATOM 672 N N . THR A 1 86 ? 4.327 -16.935 1.647 1.00 95.44 86 THR A N 1
ATOM 673 C CA . THR A 1 86 ? 4.010 -16.223 2.890 1.00 95.44 86 THR A CA 1
ATOM 674 C C . THR A 1 86 ? 2.985 -15.110 2.660 1.00 95.44 86 THR A C 1
ATOM 676 O O . THR A 1 86 ? 2.004 -15.029 3.400 1.00 95.44 86 THR A O 1
ATOM 679 N N . VAL A 1 87 ? 3.138 -14.302 1.602 1.00 96.25 87 VAL A N 1
ATOM 680 C CA . VAL A 1 87 ? 2.144 -13.271 1.233 1.00 96.25 87 VAL A CA 1
ATOM 681 C C . VAL A 1 87 ? 0.770 -13.897 0.982 1.00 96.25 87 VAL A C 1
ATOM 683 O O . VAL A 1 87 ? -0.233 -13.435 1.526 1.00 96.25 87 VAL A O 1
ATOM 686 N N . ILE A 1 88 ? 0.710 -14.980 0.201 1.00 97.88 88 ILE A N 1
ATOM 687 C CA . ILE A 1 88 ? -0.546 -15.690 -0.088 1.00 97.88 88 ILE A CA 1
ATOM 688 C C . ILE A 1 88 ? -1.171 -16.253 1.194 1.00 97.88 88 ILE A C 1
ATOM 690 O O . ILE A 1 88 ? -2.387 -16.156 1.365 1.00 97.88 88 ILE A O 1
ATOM 694 N N . ALA A 1 89 ? -0.368 -16.839 2.085 1.00 96.31 89 ALA A N 1
ATOM 695 C CA . ALA A 1 89 ? -0.847 -17.400 3.345 1.00 96.31 89 ALA A CA 1
ATOM 696 C C . ALA A 1 89 ? -1.482 -16.323 4.238 1.00 96.31 89 ALA A C 1
ATOM 698 O O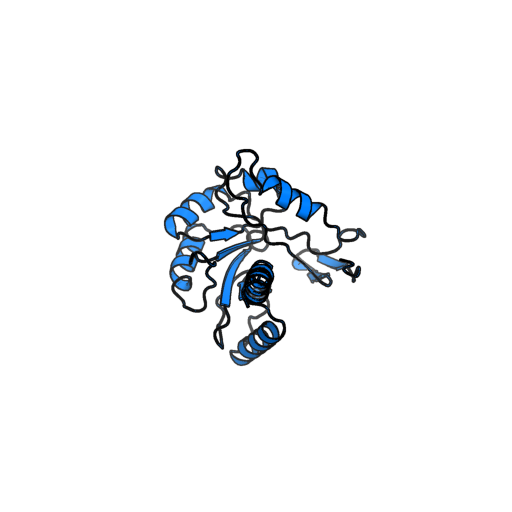 . ALA A 1 89 ? -2.630 -16.484 4.652 1.00 96.31 89 ALA A O 1
ATOM 699 N N . LEU A 1 90 ? -0.790 -15.197 4.438 1.00 95.44 90 LEU A N 1
ATOM 700 C CA . LEU A 1 90 ? -1.297 -14.067 5.221 1.00 95.44 90 LEU A CA 1
ATOM 701 C C . LEU A 1 90 ? -2.583 -13.492 4.622 1.00 95.44 90 LEU A C 1
ATOM 703 O O . LEU A 1 90 ? -3.548 -13.231 5.337 1.00 95.44 90 LEU A O 1
ATOM 707 N N . LEU A 1 91 ? -2.637 -13.322 3.299 1.00 96.12 91 LEU A N 1
ATOM 708 C CA . LEU A 1 91 ? -3.848 -12.828 2.647 1.00 96.12 91 LEU A CA 1
ATOM 709 C C . LEU A 1 91 ? -5.022 -13.792 2.838 1.00 96.12 91 LEU A C 1
ATOM 711 O O . LEU A 1 91 ? -6.109 -13.352 3.194 1.00 96.12 91 LEU A O 1
ATOM 715 N N . ARG A 1 92 ? -4.817 -15.103 2.680 1.00 96.12 92 ARG A N 1
ATOM 716 C CA . ARG A 1 92 ? -5.875 -16.102 2.908 1.00 96.12 92 ARG A CA 1
ATOM 717 C C . ARG A 1 92 ? -6.376 -16.124 4.348 1.00 96.12 92 ARG A C 1
ATOM 719 O O . ARG A 1 92 ? -7.558 -16.378 4.562 1.00 96.12 92 ARG A O 1
ATOM 726 N N . GLU A 1 93 ? -5.496 -15.873 5.308 1.00 94.69 93 GLU A N 1
ATOM 727 C CA . GLU A 1 93 ? -5.844 -15.831 6.724 1.00 94.69 93 GLU A CA 1
ATOM 728 C C . GLU A 1 93 ? -6.669 -14.588 7.082 1.00 94.69 93 GLU A C 1
ATOM 730 O O . GLU A 1 93 ? -7.707 -14.703 7.735 1.00 94.69 93 GLU A O 1
ATOM 735 N N . TYR A 1 94 ? -6.248 -13.403 6.630 1.00 94.00 94 TYR A N 1
ATOM 736 C CA . TYR A 1 94 ? -6.809 -12.139 7.121 1.00 94.00 94 TYR A CA 1
ATOM 737 C C . TYR A 1 94 ? -7.869 -11.503 6.223 1.00 94.00 94 TYR A C 1
ATOM 739 O O . TYR A 1 94 ? -8.730 -10.798 6.746 1.00 94.00 94 TYR A O 1
ATOM 747 N N . VAL A 1 95 ? -7.867 -11.751 4.909 1.00 95.50 95 VAL A N 1
ATOM 748 C CA . VAL A 1 95 ? -8.882 -11.194 3.991 1.00 95.50 95 VAL A CA 1
ATOM 749 C C . VAL A 1 95 ? -10.321 -11.525 4.414 1.00 95.50 95 VAL A C 1
ATOM 751 O O . VAL A 1 95 ? -11.159 -10.625 4.361 1.00 95.50 95 VAL A O 1
ATOM 754 N N . PRO A 1 96 ? -10.652 -12.750 4.878 1.00 94.50 96 PRO A N 1
ATOM 755 C CA . PRO A 1 96 ? -12.014 -13.068 5.317 1.00 94.50 96 PRO A CA 1
ATOM 756 C C . PRO A 1 96 ? -12.473 -12.309 6.573 1.00 94.50 96 PRO A C 1
ATOM 758 O O . PRO A 1 96 ? -13.654 -12.356 6.919 1.00 94.50 96 PRO A O 1
ATOM 761 N N . ASN A 1 97 ? -11.565 -11.638 7.289 1.00 93.12 97 ASN A N 1
ATOM 762 C CA . ASN A 1 97 ? -11.909 -10.871 8.477 1.00 93.12 97 ASN A CA 1
ATOM 763 C C . ASN A 1 97 ? -12.745 -9.640 8.089 1.00 93.12 97 ASN A C 1
ATOM 765 O O . ASN A 1 97 ? -12.361 -8.857 7.225 1.00 93.12 97 ASN A O 1
ATOM 769 N N . GLY A 1 98 ? -13.865 -9.407 8.780 1.00 93.44 98 GLY A N 1
ATOM 770 C CA . GLY A 1 98 ? -14.729 -8.248 8.528 1.00 93.44 98 GLY A CA 1
ATOM 771 C C . GLY A 1 98 ? -14.055 -6.885 8.750 1.00 93.44 98 GLY A C 1
ATOM 772 O O . GLY A 1 98 ? -14.576 -5.867 8.288 1.00 93.44 98 GLY A O 1
ATOM 773 N N . ALA A 1 99 ? -12.912 -6.840 9.436 1.00 95.25 99 ALA A N 1
ATOM 774 C CA . ALA A 1 99 ? -12.074 -5.653 9.573 1.00 95.25 99 ALA A CA 1
ATOM 775 C C . ALA A 1 99 ? -11.146 -5.409 8.370 1.00 95.25 99 ALA A C 1
ATOM 777 O O . ALA A 1 99 ? -10.572 -4.329 8.275 1.00 95.25 99 ALA A O 1
ATOM 778 N N . TYR A 1 100 ? -11.005 -6.353 7.436 1.00 96.50 100 TYR A N 1
ATOM 779 C CA . TYR A 1 100 ? -10.174 -6.149 6.253 1.00 96.50 100 TYR A CA 1
ATOM 780 C C . TYR A 1 100 ? -10.834 -5.146 5.297 1.00 96.50 100 TYR A C 1
ATOM 782 O O . TYR A 1 100 ? -12.026 -5.256 4.982 1.00 96.50 100 TYR A O 1
ATOM 790 N N . PHE A 1 101 ? -10.086 -4.143 4.839 1.00 97.38 101 PHE A N 1
ATOM 791 C CA . PHE A 1 101 ? -10.610 -3.138 3.922 1.00 97.38 101 PHE A CA 1
ATOM 792 C C . PHE A 1 101 ? -10.878 -3.759 2.548 1.00 97.38 101 PHE A C 1
ATOM 794 O O . PHE A 1 101 ? -10.000 -4.356 1.925 1.00 97.38 101 PHE A O 1
ATOM 801 N N . HIS A 1 102 ? -12.099 -3.570 2.061 1.00 96.75 102 HIS A N 1
ATOM 802 C CA . HIS A 1 102 ? -12.502 -3.954 0.717 1.00 96.75 102 HIS A CA 1
ATOM 803 C C . HIS A 1 102 ? -12.878 -2.698 -0.063 1.00 96.75 102 HIS A C 1
ATOM 805 O O . HIS A 1 102 ? -13.490 -1.774 0.476 1.00 96.75 102 HIS A O 1
ATOM 811 N N . THR A 1 103 ? -12.512 -2.668 -1.338 1.00 94.88 103 THR A N 1
ATOM 812 C CA . THR A 1 103 ? -12.916 -1.620 -2.271 1.00 94.88 103 THR A CA 1
ATOM 813 C C . THR A 1 103 ? -14.439 -1.583 -2.417 1.00 94.88 103 THR A C 1
ATOM 815 O O . THR A 1 103 ? -15.165 -2.499 -2.026 1.00 94.88 103 THR A O 1
ATOM 818 N N . ASN A 1 104 ? -14.948 -0.544 -3.074 1.00 89.38 104 ASN A N 1
ATOM 819 C CA . ASN A 1 104 ? -16.357 -0.466 -3.466 1.00 89.38 104 ASN A CA 1
ATOM 820 C C . ASN A 1 104 ? -16.803 -1.613 -4.400 1.00 89.38 104 ASN A C 1
ATOM 822 O O . ASN A 1 104 ? -17.995 -1.901 -4.474 1.00 89.38 104 ASN A O 1
ATOM 826 N N . THR A 1 105 ? -15.870 -2.290 -5.079 1.00 90.19 105 THR A N 1
ATOM 827 C CA . THR A 1 105 ? -16.123 -3.511 -5.864 1.00 90.19 105 THR A CA 1
ATOM 828 C C . THR A 1 105 ? -16.086 -4.787 -5.020 1.00 90.19 105 THR A C 1
ATOM 830 O O . THR A 1 105 ? -16.172 -5.881 -5.569 1.00 90.19 105 THR A O 1
ATOM 833 N N . SER A 1 106 ? -15.999 -4.664 -3.690 1.00 94.06 106 SER A N 1
ATOM 834 C CA . SER A 1 106 ? -15.888 -5.777 -2.737 1.00 94.06 106 SER A CA 1
ATOM 835 C C . SER A 1 106 ? -14.622 -6.622 -2.908 1.00 94.06 106 SER A C 1
ATOM 837 O O . SER A 1 106 ? -14.585 -7.766 -2.464 1.00 94.06 106 SER A O 1
ATOM 839 N N . GLN A 1 107 ? -13.575 -6.077 -3.529 1.00 97.12 107 GLN A N 1
ATOM 840 C CA . GLN A 1 107 ? -12.275 -6.738 -3.609 1.00 97.12 107 GLN A CA 1
ATOM 841 C C . GLN A 1 107 ? -11.393 -6.285 -2.439 1.00 97.12 107 GLN A C 1
ATOM 843 O O . GLN A 1 107 ? -11.356 -5.089 -2.148 1.00 97.12 107 GLN A O 1
ATOM 848 N N . PRO A 1 108 ? -10.674 -7.190 -1.761 1.00 97.94 108 PRO A N 1
ATOM 849 C CA . PRO A 1 108 ? -9.768 -6.810 -0.680 1.00 97.94 108 PRO A CA 1
ATOM 850 C C . PRO A 1 108 ? -8.631 -5.955 -1.240 1.00 97.94 108 PRO A C 1
ATOM 852 O O . PRO A 1 108 ? -8.019 -6.324 -2.240 1.00 97.94 108 PRO A O 1
ATOM 855 N N . LEU A 1 109 ? -8.372 -4.800 -0.633 1.00 98.12 109 LEU A N 1
ATOM 856 C CA . LEU A 1 109 ? -7.308 -3.898 -1.075 1.00 98.12 109 LEU A CA 1
ATOM 857 C C . LEU A 1 109 ? -5.963 -4.361 -0.524 1.00 98.12 109 LEU A C 1
ATOM 859 O O . LEU A 1 109 ? -5.873 -4.687 0.655 1.00 98.12 109 LEU A O 1
ATOM 863 N N . ILE A 1 110 ? -4.913 -4.316 -1.340 1.00 97.19 110 ILE A N 1
ATOM 864 C CA . ILE A 1 110 ? -3.538 -4.507 -0.872 1.00 97.19 110 ILE A CA 1
ATOM 865 C C . ILE A 1 110 ? -2.597 -3.490 -1.507 1.00 97.19 110 ILE A C 1
ATOM 867 O O . ILE A 1 110 ? -2.821 -3.040 -2.637 1.00 97.19 110 ILE A O 1
ATOM 871 N N . SER A 1 111 ? -1.527 -3.172 -0.786 1.00 97.12 111 SER A N 1
ATOM 872 C CA . SER A 1 111 ? -0.453 -2.306 -1.260 1.00 97.12 111 SER A CA 1
ATOM 873 C C . SER A 1 111 ? 0.926 -2.838 -0.872 1.00 97.12 111 SER A C 1
ATOM 875 O O . SER A 1 111 ? 1.061 -3.897 -0.251 1.00 97.12 111 SER A O 1
ATOM 877 N N . THR A 1 112 ? 1.961 -2.098 -1.257 1.00 96.00 112 THR A N 1
ATOM 878 C CA . THR A 1 112 ? 3.364 -2.399 -0.956 1.00 96.00 112 THR A CA 1
ATOM 879 C C . THR A 1 112 ? 4.108 -1.150 -0.514 1.00 96.00 112 THR A C 1
ATOM 881 O O . THR A 1 112 ? 3.617 -0.039 -0.679 1.00 96.00 112 THR A O 1
ATOM 884 N N . PHE A 1 113 ? 5.305 -1.326 0.029 1.00 94.44 113 PHE A N 1
ATOM 885 C CA . PHE A 1 113 ? 6.363 -0.328 -0.073 1.00 94.44 113 PHE A CA 1
ATOM 886 C C . PHE A 1 113 ? 7.472 -0.924 -0.936 1.00 94.44 113 PHE A C 1
ATOM 888 O O . PHE A 1 113 ? 8.124 -1.888 -0.526 1.00 94.44 113 PHE A O 1
ATOM 895 N N . GLU A 1 114 ? 7.642 -0.371 -2.139 1.00 95.31 114 GLU A N 1
ATOM 896 C CA . GLU A 1 114 ? 8.553 -0.865 -3.172 1.00 95.31 114 GLU A CA 1
ATOM 897 C C . GLU A 1 114 ? 8.354 -2.362 -3.523 1.00 95.31 114 GLU A C 1
ATOM 899 O O . GLU A 1 114 ? 7.277 -2.938 -3.359 1.00 95.31 114 GLU A O 1
ATOM 904 N N . GLY A 1 115 ? 9.383 -2.987 -4.105 1.00 95.19 115 GLY A N 1
ATOM 905 C CA . GLY A 1 115 ? 9.379 -4.374 -4.582 1.00 95.19 115 GLY A CA 1
ATOM 906 C C . GLY A 1 115 ? 9.192 -4.604 -6.094 1.00 95.19 115 GLY A C 1
ATOM 907 O O . GLY A 1 115 ? 8.777 -5.710 -6.445 1.00 95.19 115 GLY A O 1
ATOM 908 N N . PRO A 1 116 ? 9.497 -3.666 -7.025 1.00 96.50 116 PRO A N 1
ATOM 909 C CA . PRO A 1 116 ? 9.294 -3.923 -8.458 1.00 96.50 116 PRO A CA 1
ATOM 910 C C . PRO A 1 116 ? 10.151 -5.074 -9.000 1.00 96.50 116 PRO A C 1
ATOM 912 O O . PRO A 1 116 ? 9.737 -5.764 -9.927 1.00 96.50 116 PRO A O 1
ATOM 915 N N . SER A 1 117 ? 11.313 -5.344 -8.398 1.00 96.69 117 SER A N 1
ATOM 916 C CA . SER A 1 117 ? 12.154 -6.500 -8.752 1.00 96.69 117 SER A CA 1
ATOM 917 C C . SER A 1 117 ? 11.478 -7.852 -8.483 1.00 96.69 117 SER A C 1
ATOM 919 O O . SER A 1 117 ? 11.924 -8.870 -9.004 1.00 96.69 117 SER A O 1
ATOM 921 N N . ASN A 1 118 ? 10.406 -7.863 -7.686 1.00 97.12 118 ASN A N 1
ATOM 922 C CA . ASN A 1 118 ? 9.597 -9.034 -7.356 1.00 97.12 118 ASN A CA 1
ATOM 923 C C . ASN A 1 118 ? 8.230 -9.009 -8.054 1.00 97.12 118 ASN A C 1
ATOM 925 O O . ASN A 1 118 ? 7.342 -9.770 -7.679 1.00 97.12 118 ASN A O 1
ATOM 929 N N . ALA A 1 119 ? 8.028 -8.149 -9.061 1.00 97.62 119 ALA A N 1
ATOM 930 C CA . ALA A 1 119 ? 6.729 -7.980 -9.710 1.00 97.62 119 ALA A CA 1
ATOM 931 C C . ALA A 1 119 ? 6.135 -9.306 -10.224 1.00 97.62 119 ALA A C 1
ATOM 933 O O . ALA A 1 119 ? 4.939 -9.529 -10.046 1.00 97.62 119 ALA A O 1
ATOM 934 N N . ALA A 1 120 ? 6.964 -10.217 -10.752 1.00 98.25 120 ALA A N 1
ATOM 935 C CA . ALA A 1 120 ? 6.556 -11.540 -11.241 1.00 98.25 120 ALA A CA 1
ATOM 936 C C . ALA A 1 120 ? 5.761 -12.376 -10.222 1.00 98.25 120 ALA A C 1
ATOM 938 O O . ALA A 1 120 ? 4.852 -13.118 -10.601 1.00 98.25 120 ALA A O 1
ATOM 939 N N . ASP A 1 121 ? 6.044 -12.236 -8.923 1.00 98.19 121 ASP A N 1
ATOM 940 C CA . ASP A 1 121 ? 5.310 -12.959 -7.882 1.00 98.19 121 ASP A CA 1
ATOM 941 C C . ASP A 1 121 ? 3.846 -12.508 -7.790 1.00 98.19 121 ASP A C 1
ATOM 943 O O . ASP A 1 121 ? 2.947 -13.305 -7.4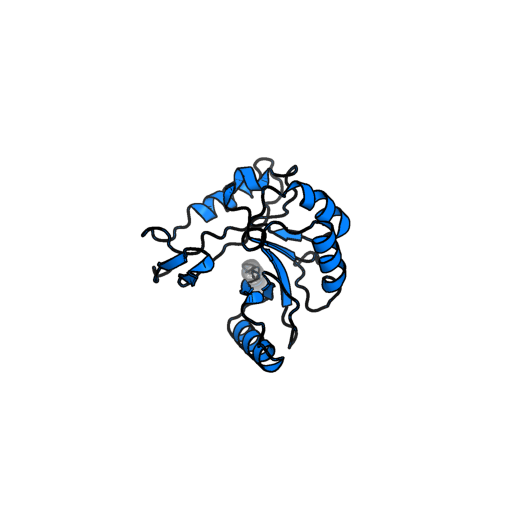94 1.00 98.19 121 ASP A O 1
ATOM 947 N N . TRP A 1 122 ? 3.578 -11.242 -8.113 1.00 98.00 122 TRP A N 1
ATOM 948 C CA . TRP A 1 122 ? 2.259 -10.638 -7.988 1.00 98.00 122 TRP A CA 1
ATOM 949 C C . TRP A 1 122 ? 1.246 -11.208 -8.985 1.00 98.00 122 TRP A C 1
ATOM 951 O O . TRP A 1 122 ? 0.052 -11.189 -8.694 1.00 98.00 122 TRP A O 1
ATOM 961 N N . THR A 1 123 ? 1.669 -11.807 -10.104 1.00 98.38 123 THR A N 1
ATOM 962 C CA . THR A 1 123 ? 0.757 -12.511 -11.027 1.00 98.38 123 THR A CA 1
ATOM 963 C C . THR A 1 123 ? 0.089 -13.715 -10.354 1.00 98.38 123 THR A C 1
ATOM 965 O O . THR A 1 123 ? -1.127 -13.920 -10.465 1.00 98.38 123 THR A O 1
ATOM 968 N N . GLU A 1 124 ? 0.863 -14.504 -9.609 1.00 98.50 124 GLU A N 1
ATOM 969 C CA . GLU A 1 124 ? 0.345 -15.663 -8.881 1.00 98.50 124 GLU A CA 1
ATOM 970 C C . GLU A 1 124 ? -0.394 -15.238 -7.608 1.00 98.50 124 GLU A C 1
ATOM 972 O O . GLU A 1 124 ? -1.466 -15.775 -7.324 1.00 98.50 124 GLU A O 1
ATOM 977 N N . ILE A 1 125 ? 0.105 -14.228 -6.883 1.00 98.50 125 ILE A N 1
ATOM 978 C CA . ILE A 1 125 ? -0.605 -13.665 -5.722 1.00 98.50 125 ILE A CA 1
ATOM 979 C C . ILE A 1 125 ? -1.995 -13.184 -6.151 1.00 98.50 125 ILE A C 1
ATOM 981 O O . ILE A 1 125 ? -2.984 -13.492 -5.483 1.00 98.50 125 ILE A O 1
ATOM 985 N N . LYS A 1 126 ? -2.103 -12.484 -7.289 1.00 98.00 126 LYS A N 1
ATOM 986 C CA . LYS A 1 126 ? -3.378 -11.952 -7.786 1.00 98.00 126 LYS A CA 1
ATOM 987 C C . LYS A 1 126 ? -4.365 -13.053 -8.114 1.00 98.00 126 LYS A C 1
ATOM 989 O O . LYS A 1 126 ? -5.486 -13.040 -7.616 1.00 98.00 126 LYS A O 1
ATOM 994 N N . SER A 1 127 ? -3.942 -14.024 -8.920 1.00 97.81 127 SER A N 1
ATOM 995 C CA . SER A 1 127 ? -4.806 -15.144 -9.312 1.00 97.81 127 SER A CA 1
ATOM 996 C C . SER A 1 127 ? -5.202 -16.028 -8.123 1.00 97.81 127 SER A C 1
ATOM 998 O O . SER A 1 127 ? -6.310 -16.556 -8.104 1.00 97.81 127 SER A O 1
ATOM 1000 N N . SER A 1 128 ? -4.346 -16.136 -7.102 1.00 97.94 128 SER A N 1
ATOM 1001 C CA . SER A 1 128 ? -4.596 -16.951 -5.906 1.00 97.94 128 SER A CA 1
ATOM 1002 C C . SER A 1 128 ? -5.484 -16.295 -4.850 1.00 97.94 128 SER A C 1
ATOM 1004 O O . SER A 1 128 ? -5.985 -17.005 -3.974 1.00 97.94 128 SER A O 1
ATOM 1006 N N . THR A 1 129 ? -5.629 -14.967 -4.876 1.00 97.31 129 THR A N 1
ATOM 1007 C CA . THR A 1 129 ? -6.294 -14.205 -3.801 1.00 97.31 129 THR A CA 1
ATOM 1008 C C . THR A 1 129 ? -7.443 -13.326 -4.288 1.00 97.31 129 THR A C 1
ATOM 1010 O O . THR A 1 129 ? -8.352 -13.044 -3.515 1.00 97.31 129 THR A O 1
ATOM 1013 N N . GLY A 1 130 ? -7.430 -12.890 -5.552 1.00 97.12 130 GLY A N 1
ATOM 1014 C CA . GLY A 1 130 ? -8.434 -11.976 -6.101 1.00 97.12 130 GLY A CA 1
ATOM 1015 C C . GLY A 1 130 ? -8.367 -10.546 -5.549 1.00 97.12 130 GLY A C 1
ATOM 1016 O O . GLY A 1 130 ? -9.303 -9.774 -5.780 1.00 97.12 130 GLY A O 1
ATOM 1017 N N . CYS A 1 131 ? -7.301 -10.182 -4.823 1.00 98.12 131 CYS A N 1
ATOM 1018 C CA . CYS A 1 131 ? -7.184 -8.845 -4.243 1.00 98.12 131 CYS A CA 1
ATOM 1019 C C . CYS A 1 131 ? -7.039 -7.759 -5.317 1.00 98.12 131 CYS A C 1
ATOM 1021 O O . CYS A 1 131 ? -6.558 -7.998 -6.426 1.00 98.12 131 CYS A O 1
ATOM 1023 N N . PHE A 1 132 ? -7.447 -6.550 -4.945 1.00 98.19 132 PHE A N 1
ATOM 1024 C CA . PHE A 1 132 ? -7.291 -5.334 -5.722 1.00 98.19 132 PHE A CA 1
ATOM 1025 C C . PHE A 1 132 ? -5.958 -4.672 -5.386 1.00 98.19 132 PHE A C 1
ATOM 1027 O O . PHE A 1 132 ? -5.695 -4.320 -4.235 1.00 98.19 132 PHE A O 1
ATOM 1034 N N . PHE A 1 133 ? -5.103 -4.530 -6.388 1.00 98.06 133 PHE A N 1
ATOM 1035 C CA . PHE A 1 133 ? -3.709 -4.154 -6.199 1.00 98.06 133 PHE A CA 1
ATOM 1036 C C . PHE A 1 133 ? -3.509 -2.662 -6.443 1.00 98.06 133 PHE A C 1
ATOM 1038 O O . PHE A 1 133 ? -3.543 -2.223 -7.594 1.00 98.06 133 PHE A O 1
ATOM 1045 N N . ILE A 1 134 ? -3.232 -1.900 -5.382 1.00 97.56 134 ILE A N 1
ATOM 1046 C CA . ILE A 1 134 ? -2.657 -0.557 -5.497 1.00 97.56 134 ILE A CA 1
ATOM 1047 C C . ILE A 1 134 ? -1.216 -0.614 -4.996 1.00 97.56 134 ILE A C 1
ATOM 1049 O O . ILE A 1 134 ? -0.950 -0.425 -3.812 1.00 97.56 134 ILE A O 1
ATOM 1053 N N . LEU A 1 135 ? -0.286 -0.921 -5.895 1.00 97.12 135 LEU A N 1
ATOM 1054 C CA . LEU A 1 135 ? 1.110 -1.166 -5.530 1.00 97.12 135 LEU A CA 1
ATOM 1055 C C . LEU A 1 135 ? 1.918 0.131 -5.585 1.00 97.12 135 LEU A C 1
ATOM 1057 O O . LEU A 1 135 ? 1.693 0.979 -6.453 1.00 97.12 135 LEU A O 1
ATOM 1061 N N . ASP A 1 136 ? 2.870 0.268 -4.671 1.00 96.31 136 ASP A N 1
ATOM 1062 C CA . ASP A 1 136 ? 3.929 1.259 -4.797 1.00 96.31 136 ASP A CA 1
ATOM 1063 C C . ASP A 1 136 ? 5.187 0.591 -5.325 1.00 96.31 136 ASP A C 1
ATOM 1065 O O . ASP A 1 136 ? 5.733 -0.326 -4.715 1.00 96.31 136 ASP A O 1
ATOM 1069 N N . TRP A 1 137 ? 5.635 1.114 -6.458 1.00 96.38 137 TRP A N 1
ATOM 1070 C CA . TRP A 1 137 ? 6.883 0.785 -7.135 1.00 96.38 137 TRP A CA 1
ATOM 1071 C C . TRP A 1 137 ? 7.547 2.086 -7.599 1.00 96.38 137 TRP A C 1
ATOM 1073 O O . TRP A 1 137 ? 7.964 2.219 -8.755 1.00 96.38 137 TRP A O 1
ATOM 1083 N N . SER A 1 138 ? 7.558 3.092 -6.718 1.00 93.00 138 SER A N 1
ATOM 1084 C CA . SER A 1 138 ? 8.015 4.452 -7.024 1.00 93.00 138 SER A CA 1
ATOM 1085 C C . SER A 1 138 ? 9.424 4.497 -7.616 1.00 93.00 138 SER A C 1
ATOM 1087 O O . SER A 1 138 ? 9.686 5.334 -8.485 1.00 93.00 138 SER A O 1
ATOM 1089 N N . SER A 1 139 ? 10.306 3.562 -7.249 1.00 93.62 139 SER A N 1
ATOM 1090 C CA . SER A 1 139 ? 11.653 3.438 -7.823 1.00 93.62 139 SER A CA 1
ATOM 1091 C C . SER A 1 139 ? 11.696 3.261 -9.350 1.00 93.62 139 SER A C 1
ATOM 1093 O O . SER A 1 139 ? 12.709 3.593 -9.967 1.00 93.62 139 SER A O 1
ATOM 1095 N N . TYR A 1 140 ? 10.622 2.780 -9.989 1.00 91.75 140 TYR A N 1
ATOM 1096 C CA . TYR A 1 140 ? 10.542 2.582 -11.446 1.00 91.75 140 TYR A CA 1
ATOM 1097 C C . TYR A 1 140 ? 9.802 3.720 -12.170 1.00 91.75 140 TYR A C 1
ATOM 1099 O O . TYR A 1 140 ? 9.772 3.732 -13.402 1.00 91.75 140 TYR A O 1
ATOM 1107 N N . SER A 1 141 ? 9.255 4.708 -11.443 1.00 90.56 141 SER A N 1
ATOM 1108 C CA . SER A 1 141 ? 8.298 5.724 -11.923 1.00 90.56 141 SER A CA 1
ATOM 1109 C C . SER A 1 141 ? 6.995 5.136 -12.502 1.00 90.56 141 SER A C 1
ATOM 1111 O O . SER A 1 141 ? 6.902 3.949 -12.810 1.00 90.56 141 SER A O 1
ATOM 1113 N N . ALA A 1 142 ? 5.964 5.969 -12.684 1.00 92.94 142 ALA A N 1
ATOM 1114 C CA . ALA A 1 142 ? 4.606 5.519 -13.013 1.00 92.94 142 ALA A CA 1
ATOM 1115 C C . ALA A 1 142 ? 4.491 4.612 -14.256 1.00 92.94 142 ALA A C 1
ATOM 1117 O O . ALA A 1 142 ? 3.838 3.572 -14.200 1.00 92.94 142 ALA A O 1
ATOM 1118 N N . LYS A 1 143 ? 5.098 4.990 -15.393 1.00 94.00 143 LYS A N 1
ATOM 1119 C CA . LYS A 1 143 ? 4.913 4.257 -16.660 1.00 94.00 143 LYS A CA 1
ATOM 1120 C C . LYS A 1 143 ? 5.578 2.872 -16.650 1.00 94.00 143 LYS A C 1
ATOM 1122 O O . LYS A 1 143 ? 4.890 1.915 -17.002 1.00 94.00 143 LYS A O 1
ATOM 1127 N N . PRO A 1 144 ? 6.865 2.722 -16.280 1.00 95.94 144 PRO A N 1
ATOM 1128 C CA . PRO A 1 144 ? 7.481 1.401 -16.188 1.00 95.94 144 PRO A CA 1
ATOM 1129 C C . PRO A 1 144 ? 6.830 0.534 -15.109 1.00 95.94 144 PRO A C 1
ATOM 1131 O O . PRO A 1 144 ? 6.551 -0.626 -15.389 1.00 95.94 144 PRO A O 1
ATOM 1134 N N . ALA A 1 145 ? 6.498 1.099 -13.939 1.00 96.75 145 ALA A N 1
ATOM 1135 C CA . ALA A 1 145 ? 5.784 0.379 -12.883 1.00 96.75 145 ALA A CA 1
ATOM 1136 C C . ALA A 1 145 ? 4.446 -0.194 -13.378 1.00 96.75 145 ALA A C 1
ATOM 1138 O O . ALA A 1 145 ? 4.145 -1.363 -13.156 1.00 96.75 145 ALA A O 1
ATOM 1139 N N . LEU A 1 146 ? 3.665 0.601 -14.116 1.00 95.44 146 LEU A N 1
ATOM 1140 C CA . LEU A 1 146 ? 2.383 0.164 -14.666 1.00 95.44 146 LEU A CA 1
ATOM 1141 C C . LEU A 1 146 ? 2.517 -0.950 -15.716 1.00 95.44 146 LEU A C 1
ATOM 1143 O O . LEU A 1 146 ? 1.571 -1.705 -15.921 1.00 95.44 146 LEU A O 1
ATOM 1147 N N . ALA A 1 147 ? 3.657 -1.042 -16.403 1.00 95.94 147 ALA A N 1
ATOM 1148 C CA . ALA A 1 147 ? 3.894 -2.042 -17.441 1.00 95.94 147 ALA A CA 1
ATOM 1149 C C . ALA A 1 147 ? 4.366 -3.398 -16.889 1.00 95.94 147 ALA A C 1
ATOM 1151 O O . ALA A 1 147 ? 4.320 -4.390 -17.621 1.00 95.94 147 ALA A O 1
ATOM 1152 N N . LEU A 1 148 ? 4.815 -3.452 -15.629 1.00 97.69 148 LEU A N 1
ATOM 1153 C CA . LEU A 1 148 ? 5.313 -4.680 -15.012 1.00 97.69 148 LEU A CA 1
ATOM 1154 C C . LEU A 1 148 ? 4.249 -5.783 -15.034 1.00 97.69 148 LEU A C 1
ATOM 1156 O O . LEU A 1 148 ? 3.062 -5.544 -14.792 1.00 97.69 148 LEU A O 1
ATOM 1160 N N . GLU A 1 149 ? 4.701 -6.993 -15.367 1.00 97.56 149 GLU A N 1
ATOM 1161 C CA . GLU A 1 149 ? 3.881 -8.204 -15.470 1.00 97.56 149 GLU A CA 1
ATOM 1162 C C . GLU A 1 149 ? 2.584 -8.020 -16.263 1.00 97.56 149 GLU A C 1
ATOM 1164 O O . GLU A 1 149 ? 1.496 -8.403 -15.828 1.00 97.56 149 GLU A O 1
ATOM 1169 N N . ASN A 1 150 ? 2.695 -7.398 -17.439 1.00 95.38 150 ASN A N 1
ATOM 1170 C CA . ASN A 1 150 ? 1.564 -7.103 -18.322 1.00 95.38 150 ASN A CA 1
ATOM 1171 C C . ASN A 1 150 ? 0.462 -6.275 -17.636 1.00 95.38 150 ASN A C 1
ATOM 1173 O O . ASN A 1 150 ? -0.723 -6.419 -17.938 1.00 95.38 150 ASN A O 1
ATOM 1177 N N . GLY A 1 151 ? 0.855 -5.393 -16.714 1.00 95.06 151 GLY A N 1
ATOM 1178 C CA . GLY A 1 151 ? -0.058 -4.513 -15.997 1.00 95.06 151 GLY A CA 1
ATOM 1179 C C . GLY A 1 151 ? -0.821 -5.203 -14.877 1.00 95.06 151 GLY A C 1
ATOM 1180 O O . GLY A 1 151 ? -2.010 -4.922 -14.697 1.00 95.06 151 GLY A O 1
ATOM 1181 N N . VAL A 1 152 ? -0.134 -6.067 -14.118 1.00 97.50 152 VAL A N 1
ATOM 1182 C CA . VAL A 1 152 ? -0.708 -6.819 -12.991 1.00 97.50 152 VAL A CA 1
ATOM 1183 C C . VAL A 1 152 ? -1.357 -5.918 -11.936 1.00 97.50 152 VAL A C 1
ATOM 1185 O O . VAL A 1 152 ? -2.362 -6.311 -11.346 1.00 97.50 152 VAL A O 1
ATOM 1188 N N . ALA A 1 153 ? -0.841 -4.707 -11.715 1.00 97.12 153 ALA A N 1
ATOM 1189 C CA . ALA A 1 153 ? -1.404 -3.750 -10.765 1.00 97.12 153 ALA A CA 1
ATOM 1190 C C . ALA A 1 153 ? -2.743 -3.167 -11.266 1.00 97.12 153 ALA A C 1
ATOM 1192 O O . ALA A 1 153 ? -2.858 -2.759 -12.427 1.00 97.12 153 ALA A O 1
ATOM 1193 N N . ASP A 1 154 ? -3.759 -3.095 -10.399 1.00 96.94 154 ASP A N 1
ATOM 1194 C CA . ASP A 1 154 ? -5.053 -2.468 -10.724 1.00 96.94 154 ASP A CA 1
ATOM 1195 C C . ASP A 1 154 ? -4.983 -0.946 -10.653 1.00 96.94 154 ASP A C 1
ATOM 1197 O O . ASP A 1 154 ? -5.710 -0.256 -11.360 1.00 96.94 154 ASP A O 1
ATOM 1201 N N . GLY A 1 155 ? -4.066 -0.430 -9.848 1.00 96.56 155 GLY A N 1
ATOM 1202 C CA . GLY A 1 155 ? -3.684 0.965 -9.765 1.00 96.56 155 GLY A CA 1
ATOM 1203 C C . GLY A 1 155 ? -2.318 1.088 -9.109 1.00 96.56 155 GLY A C 1
ATOM 1204 O O . GLY A 1 155 ? -1.684 0.090 -8.766 1.00 96.56 155 GLY A O 1
ATOM 1205 N N . LEU A 1 156 ? -1.855 2.319 -8.943 1.00 97.44 156 LEU A N 1
ATOM 1206 C CA . LEU A 1 156 ? -0.567 2.588 -8.311 1.00 97.44 156 LEU A CA 1
ATOM 1207 C C . LEU A 1 156 ? -0.707 3.682 -7.258 1.00 97.44 156 LEU A C 1
ATOM 1209 O O . LEU A 1 156 ? -1.660 4.467 -7.276 1.00 97.44 156 LEU A O 1
ATOM 1213 N N . PHE A 1 157 ? 0.273 3.745 -6.370 1.00 93.44 157 PHE A N 1
ATOM 1214 C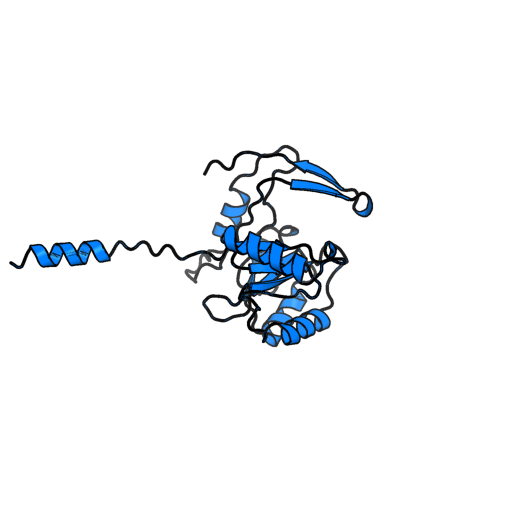 CA . PHE A 1 157 ? 0.493 4.887 -5.496 1.00 93.44 157 PHE A CA 1
ATOM 1215 C C . PHE A 1 157 ? 1.966 5.302 -5.533 1.00 93.44 157 PHE A C 1
ATOM 1217 O O . PHE A 1 157 ? 2.799 4.588 -6.098 1.00 93.44 157 PHE A O 1
ATOM 1224 N N . SER A 1 158 ? 2.262 6.489 -5.008 1.00 91.88 158 SER A N 1
ATOM 1225 C CA . SER A 1 158 ? 3.619 7.030 -4.920 1.00 91.88 158 SER A CA 1
ATOM 1226 C C . SER A 1 158 ? 3.935 7.454 -3.493 1.00 91.88 158 SER A C 1
ATOM 1228 O O . SER A 1 158 ? 3.120 8.132 -2.874 1.00 91.88 158 SER A O 1
ATOM 1230 N N . TRP A 1 159 ? 5.130 7.134 -2.994 1.00 89.19 159 TRP A N 1
ATOM 1231 C CA . TRP A 1 159 ? 5.631 7.629 -1.702 1.00 89.19 159 TRP A CA 1
ATOM 1232 C C . TRP A 1 159 ? 6.261 9.025 -1.764 1.00 89.19 159 TRP A C 1
ATOM 1234 O O . TRP A 1 159 ? 6.802 9.504 -0.768 1.00 89.19 159 TRP A O 1
ATOM 1244 N N . ALA A 1 160 ? 6.184 9.712 -2.906 1.00 87.81 160 ALA A N 1
ATOM 1245 C CA . ALA A 1 160 ? 6.661 11.087 -3.063 1.00 87.81 160 ALA A CA 1
ATOM 1246 C C . ALA A 1 160 ? 5.744 12.113 -2.353 1.00 87.81 160 ALA A C 1
ATOM 1248 O O . ALA A 1 160 ? 5.191 13.009 -2.984 1.00 87.81 160 ALA A O 1
ATOM 1249 N N . ALA A 1 161 ? 5.569 11.966 -1.037 1.00 87.88 161 ALA A N 1
ATOM 1250 C CA . ALA A 1 161 ? 4.563 12.665 -0.237 1.00 87.88 161 ALA A CA 1
ATOM 1251 C C . ALA A 1 161 ? 5.112 13.839 0.593 1.00 87.88 161 ALA A C 1
ATOM 1253 O O . ALA A 1 161 ? 4.341 14.558 1.228 1.00 87.88 161 ALA A O 1
ATOM 1254 N N . TRP A 1 162 ? 6.433 14.016 0.636 1.00 86.00 162 TRP A N 1
ATOM 1255 C CA . TRP A 1 162 ? 7.118 15.001 1.476 1.00 86.00 162 TRP A CA 1
ATOM 1256 C C . TRP A 1 162 ? 8.265 15.690 0.721 1.00 86.00 162 TRP A C 1
ATOM 1258 O O . TRP A 1 162 ? 8.759 15.153 -0.277 1.00 86.00 162 TRP A O 1
ATOM 1268 N N . PRO A 1 163 ? 8.701 16.884 1.172 1.00 81.88 163 PRO A N 1
ATOM 1269 C CA . PRO A 1 163 ? 9.845 17.575 0.586 1.00 81.88 163 PRO A CA 1
ATOM 1270 C C . PRO A 1 163 ? 11.097 16.700 0.649 1.00 81.88 163 PRO A C 1
ATOM 1272 O O . PRO A 1 163 ? 11.320 16.022 1.645 1.00 81.88 163 PRO A O 1
ATOM 1275 N N . TYR A 1 164 ? 11.942 16.741 -0.376 1.00 77.94 164 TYR A N 1
ATOM 1276 C CA . TYR A 1 164 ? 13.200 15.994 -0.401 1.00 77.94 164 TYR A CA 1
ATOM 1277 C C . TYR A 1 164 ? 14.320 16.878 -0.946 1.00 77.94 164 TYR A C 1
ATOM 1279 O O . TYR A 1 164 ? 14.118 17.625 -1.906 1.00 77.94 164 TYR A O 1
ATOM 1287 N N . ASP A 1 165 ? 15.498 16.796 -0.325 1.00 75.06 165 ASP A N 1
ATOM 1288 C CA . ASP A 1 165 ? 16.712 17.508 -0.756 1.00 75.06 165 ASP A CA 1
ATOM 1289 C C . ASP A 1 165 ? 16.504 19.026 -0.957 1.00 75.06 165 ASP A C 1
ATOM 1291 O O . ASP A 1 165 ? 16.892 19.620 -1.959 1.00 75.06 165 ASP A O 1
ATOM 1295 N N . GLY A 1 166 ? 15.780 19.657 -0.023 1.00 71.44 166 GLY A N 1
ATOM 1296 C CA . GLY A 1 166 ? 15.474 21.094 -0.056 1.00 71.44 166 GLY A CA 1
ATOM 1297 C C . GLY A 1 166 ? 14.391 21.517 -1.059 1.00 71.44 166 GLY A C 1
ATOM 1298 O O . GLY A 1 166 ? 14.029 22.694 -1.097 1.00 71.44 166 GLY A O 1
ATOM 1299 N N . ASN A 1 167 ? 13.834 20.588 -1.838 1.00 75.81 167 ASN A N 1
ATOM 1300 C CA . ASN A 1 167 ? 12.779 20.877 -2.807 1.00 75.81 167 ASN A CA 1
ATOM 1301 C C . ASN A 1 167 ? 11.392 20.760 -2.175 1.00 75.81 167 ASN A C 1
ATOM 1303 O O . ASN A 1 167 ? 11.086 19.775 -1.505 1.00 75.81 167 ASN A O 1
ATOM 1307 N N . ARG A 1 168 ? 10.526 21.746 -2.440 1.00 77.56 168 ARG A N 1
ATOM 1308 C CA . ARG A 1 168 ? 9.106 21.683 -2.062 1.00 77.56 168 ARG A CA 1
ATOM 1309 C C . ARG A 1 168 ? 8.390 20.579 -2.840 1.00 77.56 168 ARG A C 1
ATOM 1311 O O . ARG A 1 168 ? 8.665 20.377 -4.024 1.00 77.56 168 ARG A O 1
ATOM 1318 N N . VAL A 1 169 ? 7.418 19.940 -2.190 1.00 81.19 169 VAL A N 1
ATOM 1319 C CA . VAL A 1 169 ? 6.479 19.035 -2.867 1.00 81.19 169 VAL A CA 1
ATOM 1320 C C . VAL A 1 169 ? 5.706 19.817 -3.924 1.00 81.19 169 VAL A C 1
ATOM 1322 O O . VAL A 1 169 ? 5.325 20.969 -3.713 1.00 81.19 169 VAL A O 1
ATOM 1325 N N . ASN A 1 170 ? 5.489 19.193 -5.075 1.00 84.38 170 ASN A N 1
ATOM 1326 C CA . ASN A 1 170 ? 4.655 19.718 -6.143 1.00 84.38 170 ASN A CA 1
ATOM 1327 C C . ASN A 1 170 ? 3.865 18.571 -6.789 1.00 84.38 170 ASN A C 1
ATOM 1329 O O . ASN A 1 170 ? 4.182 17.401 -6.597 1.00 84.38 170 ASN A O 1
ATOM 1333 N N . ALA A 1 171 ? 2.864 18.915 -7.598 1.00 87.88 171 ALA A N 1
ATOM 1334 C CA . ALA A 1 171 ? 1.970 17.940 -8.220 1.00 87.88 171 ALA A CA 1
ATOM 1335 C C . ALA A 1 171 ? 2.570 17.214 -9.443 1.00 87.88 171 ALA A C 1
ATOM 1337 O O . ALA A 1 171 ? 1.845 16.512 -10.144 1.00 87.88 171 ALA A O 1
ATOM 1338 N N . TYR A 1 172 ? 3.858 17.390 -9.766 1.00 88.75 172 TYR A N 1
ATOM 1339 C CA . TYR A 1 172 ? 4.448 16.822 -10.985 1.00 88.75 172 TYR A CA 1
ATOM 1340 C C . TYR A 1 172 ? 4.434 15.292 -10.971 1.00 88.75 172 TYR A C 1
ATOM 1342 O O . TYR A 1 172 ? 4.064 14.664 -11.966 1.00 88.75 172 TYR A O 1
ATOM 1350 N N . VAL A 1 173 ? 4.801 14.688 -9.835 1.00 89.88 173 VAL A N 1
ATOM 1351 C CA . VAL A 1 173 ? 4.781 13.228 -9.687 1.00 89.88 173 VAL A CA 1
ATOM 1352 C C . VAL A 1 173 ? 3.347 12.728 -9.826 1.00 89.88 173 VAL A C 1
ATOM 1354 O O . VAL A 1 173 ? 3.090 11.910 -10.706 1.00 89.88 173 VAL A O 1
ATOM 1357 N N . ASP A 1 174 ? 2.396 13.294 -9.082 1.00 91.69 174 ASP A N 1
ATOM 1358 C CA . ASP A 1 174 ? 0.976 12.926 -9.170 1.00 91.69 174 ASP A CA 1
ATOM 1359 C C . ASP A 1 174 ? 0.414 13.062 -10.590 1.00 91.69 174 ASP A C 1
ATOM 1361 O O . ASP A 1 174 ? -0.273 12.167 -11.082 1.00 91.69 174 ASP A O 1
ATOM 1365 N N . ALA A 1 175 ? 0.742 14.155 -11.284 1.00 92.25 175 ALA A N 1
ATOM 1366 C CA . ALA A 1 175 ? 0.322 14.390 -12.659 1.00 92.25 175 ALA A CA 1
ATOM 1367 C C . ALA A 1 175 ? 0.837 13.298 -13.605 1.00 92.25 175 ALA A C 1
ATOM 1369 O O . ALA A 1 175 ? 0.099 12.858 -14.487 1.00 92.25 175 ALA A O 1
ATOM 1370 N N . SER A 1 176 ? 2.064 12.808 -13.396 1.00 92.75 176 SER A N 1
ATOM 1371 C CA . SER A 1 176 ? 2.607 11.699 -14.184 1.00 92.75 176 SER A CA 1
ATOM 1372 C C . SER A 1 176 ? 1.828 10.397 -13.957 1.00 92.75 176 SER A C 1
ATOM 1374 O O . SER A 1 176 ? 1.474 9.723 -14.925 1.00 92.75 176 SER A O 1
ATOM 1376 N N . TYR A 1 177 ? 1.473 10.069 -12.709 1.00 94.88 177 TYR A N 1
ATOM 1377 C CA . TYR A 1 177 ? 0.662 8.887 -12.402 1.00 94.88 177 TYR A CA 1
ATOM 1378 C C . TYR A 1 177 ? -0.736 9.010 -13.009 1.00 94.88 177 TYR A C 1
ATOM 1380 O O . TYR A 1 177 ? -1.182 8.100 -13.705 1.00 94.88 177 TYR A O 1
ATOM 1388 N N . LEU A 1 178 ? -1.399 10.155 -12.827 1.00 93.69 178 LEU A N 1
ATOM 1389 C CA . LEU A 1 178 ? -2.714 10.429 -13.411 1.00 93.69 178 LEU A CA 1
ATOM 1390 C C . LEU A 1 178 ? -2.702 10.338 -14.943 1.00 93.69 178 LEU A C 1
ATOM 1392 O O . LEU A 1 178 ? -3.664 9.845 -15.532 1.00 93.69 178 LEU A O 1
ATOM 1396 N N . GLN A 1 179 ? -1.621 10.782 -15.590 1.00 92.88 179 GLN A N 1
ATOM 1397 C CA . GLN A 1 179 ? -1.459 10.679 -17.036 1.00 92.88 179 GLN A CA 1
ATOM 1398 C C . GLN A 1 179 ? -1.319 9.223 -17.492 1.00 92.88 179 GLN A C 1
ATOM 1400 O O . GLN A 1 179 ? -1.998 8.822 -18.432 1.00 92.88 179 GLN A O 1
ATOM 1405 N N . TYR A 1 180 ? -0.440 8.436 -16.866 1.00 93.06 180 TYR A N 1
ATOM 1406 C CA . TYR A 1 180 ? -0.144 7.078 -17.337 1.00 93.06 180 TYR A CA 1
ATOM 1407 C C . TYR A 1 180 ? -1.190 6.044 -16.929 1.00 93.06 180 TYR A C 1
ATOM 1409 O O . TYR A 1 180 ? -1.433 5.101 -17.677 1.00 93.06 180 TYR A O 1
ATOM 1417 N N . LEU A 1 181 ? -1.846 6.232 -15.783 1.00 94.25 181 LEU A N 1
ATOM 1418 C CA . LEU A 1 181 ? -2.954 5.382 -15.348 1.00 94.25 181 LEU A CA 1
ATOM 1419 C C . LEU A 1 181 ? -4.237 5.633 -16.144 1.00 94.25 181 LEU A C 1
ATOM 1421 O O . LEU A 1 181 ? -5.185 4.861 -16.008 1.00 94.25 181 LEU A O 1
ATOM 1425 N N . LYS A 1 182 ? -4.277 6.682 -16.974 1.00 93.38 182 LYS A N 1
ATOM 1426 C CA . LYS A 1 182 ? -5.330 6.925 -17.957 1.00 93.38 182 LYS A CA 1
ATOM 1427 C C . LYS A 1 182 ? -4.912 6.329 -19.311 1.00 93.38 182 LYS A C 1
ATOM 1429 O O . LYS A 1 182 ? -4.098 6.931 -20.013 1.00 93.38 182 LYS A O 1
ATOM 1434 N N . PRO A 1 183 ? -5.463 5.173 -19.713 1.00 82.25 183 PRO A N 1
ATOM 1435 C CA . PRO A 1 183 ? -5.078 4.515 -20.954 1.00 82.25 183 PRO A CA 1
ATOM 1436 C C . PRO A 1 183 ? -5.436 5.363 -22.180 1.00 82.25 183 PRO A C 1
ATOM 1438 O O . PRO A 1 183 ? -6.462 6.046 -22.213 1.00 82.25 183 PRO A O 1
ATOM 1441 N N . SER A 1 184 ? -4.604 5.303 -23.220 1.00 83.69 184 SER A N 1
ATOM 1442 C CA . SER A 1 184 ? -4.855 6.002 -24.489 1.00 83.69 184 SER A CA 1
ATOM 1443 C C . SER A 1 184 ? -5.862 5.287 -25.396 1.00 83.69 184 SER A C 1
ATOM 1445 O O . SER A 1 184 ? -6.334 5.877 -26.362 1.00 83.69 184 SER A O 1
ATOM 1447 N N . ASP A 1 185 ? -6.165 4.019 -25.113 1.00 85.44 185 ASP A N 1
ATOM 1448 C CA . ASP A 1 185 ? -7.067 3.165 -25.898 1.00 85.44 185 ASP A CA 1
ATOM 1449 C C . ASP A 1 185 ? -8.556 3.349 -25.544 1.00 85.44 185 ASP A C 1
ATOM 1451 O O . ASP A 1 185 ? -9.419 2.695 -26.126 1.00 85.44 185 ASP A O 1
ATOM 1455 N N . GLY A 1 186 ? -8.865 4.255 -24.610 1.00 82.00 186 GLY A N 1
ATOM 1456 C CA . GLY A 1 186 ? -10.227 4.554 -24.169 1.00 82.00 186 GLY A CA 1
ATOM 1457 C C . GLY A 1 186 ? -10.769 3.616 -23.089 1.00 82.00 186 GLY A C 1
ATOM 1458 O O . GLY A 1 186 ? -11.925 3.773 -22.692 1.00 82.00 186 GLY A O 1
ATOM 1459 N N . SER A 1 187 ? -9.966 2.672 -22.588 1.00 86.12 187 SER A N 1
ATOM 1460 C CA . SER A 1 187 ? -10.333 1.874 -21.417 1.00 86.12 187 SER A CA 1
ATOM 1461 C C . SER A 1 187 ? -10.394 2.723 -20.136 1.00 86.12 187 SER A C 1
ATOM 1463 O O . SER A 1 187 ? -9.933 3.868 -20.083 1.00 86.12 187 SER A O 1
ATOM 1465 N N . ALA A 1 188 ? -11.044 2.182 -19.100 1.00 87.31 188 ALA A N 1
ATOM 1466 C CA . ALA A 1 188 ? -11.259 2.898 -17.847 1.00 87.31 188 ALA A CA 1
ATOM 1467 C C . ALA A 1 188 ? -9.927 3.275 -17.179 1.00 87.31 188 ALA A C 1
ATOM 1469 O O . ALA A 1 188 ? -8.997 2.471 -17.117 1.00 87.31 188 ALA A O 1
ATOM 1470 N N . GLN A 1 189 ? -9.857 4.497 -16.646 1.00 91.44 189 GLN A N 1
ATOM 1471 C CA . GLN A 1 189 ? -8.696 4.955 -15.889 1.00 91.44 189 GLN A CA 1
ATOM 1472 C C . GLN A 1 189 ? -8.482 4.065 -14.660 1.00 91.44 189 GLN A C 1
ATOM 1474 O O . GLN A 1 189 ? -9.397 3.866 -13.858 1.00 91.44 189 GLN A O 1
ATOM 1479 N N . LYS A 1 190 ? -7.253 3.575 -14.497 1.00 94.50 190 LYS A N 1
ATOM 1480 C CA . LYS A 1 190 ? -6.832 2.865 -13.293 1.00 94.50 190 LYS A CA 1
ATOM 1481 C C . LYS A 1 190 ? -6.722 3.848 -12.115 1.00 94.50 190 LYS A C 1
ATOM 1483 O O . LYS A 1 190 ? -6.282 4.986 -12.309 1.00 94.50 190 LYS A O 1
ATOM 1488 N N . PRO A 1 191 ? -7.133 3.464 -10.896 1.00 94.75 191 PRO A N 1
ATOM 1489 C CA . PRO A 1 191 ? -7.037 4.333 -9.730 1.00 94.75 191 PRO A CA 1
ATOM 1490 C C . PRO A 1 191 ? -5.594 4.725 -9.397 1.00 94.75 191 PRO A C 1
ATOM 1492 O O . PRO A 1 191 ? -4.667 3.920 -9.487 1.00 94.75 191 PRO A O 1
ATOM 1495 N N . TYR A 1 192 ? -5.440 5.973 -8.958 1.00 95.12 192 TYR A N 1
ATOM 1496 C CA . TYR A 1 192 ? -4.230 6.493 -8.334 1.00 95.12 192 TYR A CA 1
ATOM 1497 C C . TYR A 1 192 ? -4.526 6.793 -6.866 1.00 95.12 192 TYR A C 1
ATOM 1499 O O . TYR A 1 192 ? -5.455 7.555 -6.577 1.00 95.12 192 TYR A O 1
ATOM 1507 N N . MET A 1 193 ? -3.753 6.211 -5.952 1.00 94.75 193 MET A N 1
ATOM 1508 C CA . MET A 1 193 ? -3.782 6.600 -4.543 1.00 94.75 193 MET A CA 1
ATOM 1509 C C . MET A 1 193 ? -2.692 7.653 -4.325 1.00 94.75 193 MET A C 1
ATOM 1511 O O . MET A 1 193 ? -1.504 7.377 -4.431 1.00 94.75 193 MET A O 1
ATOM 1515 N N . MET A 1 194 ? -3.107 8.893 -4.093 1.00 91.81 194 MET A N 1
ATOM 1516 C CA . MET A 1 194 ? -2.191 10.005 -3.851 1.00 91.81 194 MET A CA 1
ATOM 1517 C C . MET A 1 194 ? -1.739 9.973 -2.394 1.00 91.81 194 MET A C 1
ATOM 1519 O O . MET A 1 194 ? -2.584 9.917 -1.499 1.00 91.81 194 MET A O 1
ATOM 1523 N N . ALA A 1 195 ? -0.432 10.029 -2.157 1.00 91.00 195 ALA A N 1
ATOM 1524 C CA . ALA A 1 195 ? 0.100 10.168 -0.811 1.00 91.00 195 ALA A CA 1
ATOM 1525 C C . ALA A 1 195 ? 0.227 11.647 -0.429 1.00 91.00 195 ALA A C 1
ATOM 1527 O O . ALA A 1 195 ? 0.499 12.506 -1.265 1.00 91.00 195 ALA A O 1
ATOM 1528 N N . ALA A 1 196 ? 0.048 11.936 0.855 1.00 88.88 196 ALA A N 1
ATOM 1529 C CA . ALA A 1 196 ? 0.238 13.262 1.419 1.00 88.88 196 ALA A CA 1
ATOM 1530 C C . ALA A 1 196 ? 0.913 13.126 2.782 1.00 88.88 196 ALA A C 1
ATOM 1532 O O . ALA A 1 196 ? 0.570 12.231 3.554 1.00 88.88 196 ALA A O 1
ATOM 1533 N N . SER A 1 197 ? 1.856 14.019 3.079 1.00 88.06 197 SER A N 1
ATOM 1534 C CA . SER A 1 197 ? 2.486 14.095 4.392 1.00 88.06 197 SER A CA 1
ATOM 1535 C C . SER A 1 197 ? 2.551 15.543 4.871 1.00 88.06 197 SER A C 1
ATOM 1537 O O . SER A 1 197 ? 2.992 16.408 4.113 1.00 88.06 197 SER A O 1
ATOM 1539 N N . PRO A 1 198 ? 2.161 15.837 6.124 1.00 82.44 198 PRO A N 1
ATOM 1540 C CA . PRO A 1 198 ? 2.271 17.190 6.664 1.00 82.44 198 PRO A CA 1
ATOM 1541 C C . PRO A 1 198 ? 3.731 17.602 6.928 1.00 82.44 198 PRO A C 1
ATOM 1543 O O . PRO A 1 198 ? 4.061 18.783 6.878 1.00 82.44 198 PRO A O 1
ATOM 1546 N N . TRP A 1 199 ? 4.606 16.639 7.223 1.00 82.38 199 TRP A N 1
ATOM 1547 C CA . TRP A 1 199 ? 6.043 16.812 7.465 1.00 82.38 199 TRP A CA 1
ATOM 1548 C C . TRP A 1 199 ? 6.732 15.443 7.399 1.00 82.38 199 TRP A C 1
ATOM 1550 O O . TRP A 1 199 ? 6.063 14.415 7.297 1.00 82.38 199 TRP A O 1
ATOM 1560 N N . PHE A 1 200 ? 8.062 15.401 7.452 1.00 85.06 200 PHE A N 1
ATOM 1561 C CA . PHE A 1 200 ? 8.790 14.139 7.580 1.00 85.06 200 PHE A CA 1
ATOM 1562 C C . PHE A 1 200 ? 10.018 14.306 8.468 1.00 85.06 200 PHE A C 1
ATOM 1564 O O . PHE A 1 200 ? 10.777 15.267 8.342 1.00 85.06 200 PHE A O 1
ATOM 1571 N N . TYR A 1 201 ? 10.241 13.337 9.346 1.00 85.62 201 TYR A N 1
ATOM 1572 C CA . TYR A 1 201 ? 11.429 13.252 10.178 1.00 85.62 201 TYR A CA 1
ATOM 1573 C C . TYR A 1 201 ? 11.853 11.800 10.312 1.00 85.62 201 TYR A C 1
ATOM 1575 O O . TYR A 1 201 ? 11.023 10.909 10.468 1.00 85.62 201 TYR A O 1
ATOM 1583 N N . THR A 1 202 ? 13.158 11.573 10.318 1.00 85.50 202 THR A N 1
ATOM 1584 C CA . THR A 1 202 ? 13.722 10.283 10.690 1.00 85.50 202 THR A CA 1
ATOM 1585 C C . THR A 1 202 ? 15.049 10.485 11.396 1.00 85.50 202 THR A C 1
ATOM 1587 O O . THR A 1 202 ? 15.874 11.293 10.977 1.00 85.50 202 THR A O 1
ATOM 1590 N N . ASN A 1 203 ? 15.283 9.678 12.422 1.00 88.12 203 ASN A N 1
ATOM 1591 C CA . ASN A 1 203 ? 16.582 9.510 13.055 1.00 88.12 203 ASN A CA 1
ATOM 1592 C C . ASN A 1 203 ? 16.766 8.024 13.355 1.00 88.12 203 ASN A C 1
ATOM 1594 O O . ASN A 1 203 ? 16.453 7.537 14.438 1.00 88.12 203 ASN A O 1
ATOM 1598 N N . LEU A 1 204 ? 17.206 7.299 12.331 1.00 84.88 204 LEU A N 1
ATOM 1599 C CA . LEU A 1 204 ? 17.393 5.856 12.342 1.00 84.88 204 LEU A CA 1
ATOM 1600 C C . LEU A 1 204 ? 18.843 5.557 11.933 1.00 84.88 204 LEU A C 1
ATOM 1602 O O . LEU A 1 204 ? 19.115 5.305 10.752 1.00 84.88 204 LEU A O 1
ATOM 1606 N N . PRO A 1 205 ? 19.792 5.578 12.893 1.00 84.25 205 PRO A N 1
ATOM 1607 C CA . PRO A 1 205 ? 21.212 5.356 12.619 1.00 84.25 205 PRO A CA 1
ATOM 1608 C C . PRO A 1 205 ? 21.500 4.017 11.932 1.00 84.25 205 PRO A C 1
ATOM 1610 O O . PRO A 1 205 ? 22.351 3.961 11.050 1.00 84.25 205 PRO A O 1
ATOM 1613 N N . GLY A 1 206 ? 20.745 2.962 12.267 1.00 82.38 206 GLY A N 1
ATOM 1614 C CA . GLY A 1 206 ? 20.876 1.636 11.646 1.00 82.38 206 GLY A CA 1
ATOM 1615 C C . GLY A 1 206 ? 20.583 1.611 10.141 1.00 82.38 206 GLY A C 1
ATOM 1616 O O . GLY A 1 206 ?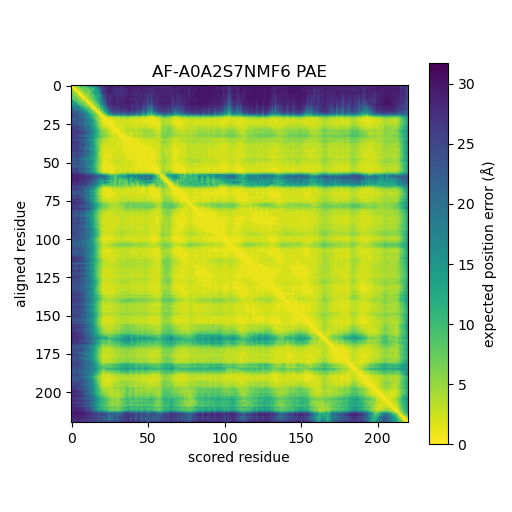 21.035 0.711 9.446 1.00 82.38 206 GLY A O 1
ATOM 1617 N N . PHE A 1 207 ? 19.888 2.630 9.631 1.00 78.81 207 PHE A N 1
ATOM 1618 C CA . PHE A 1 207 ? 19.588 2.805 8.211 1.00 78.81 207 PHE A CA 1
ATOM 1619 C C . PHE A 1 207 ? 20.368 3.974 7.584 1.00 78.81 207 PHE A C 1
ATOM 1621 O O . PHE A 1 207 ? 20.096 4.352 6.446 1.00 78.81 207 PHE A O 1
ATOM 1628 N N . GLY A 1 208 ? 21.298 4.595 8.322 1.00 84.06 208 GLY A N 1
ATOM 1629 C CA . GLY A 1 208 ? 22.015 5.793 7.871 1.00 84.06 208 GLY A CA 1
ATOM 1630 C C . GLY A 1 208 ? 21.106 7.010 7.654 1.00 84.06 208 GLY A C 1
ATOM 1631 O O . GLY A 1 208 ? 21.438 7.890 6.861 1.00 84.06 208 GLY A O 1
ATOM 1632 N N . LYS A 1 209 ? 19.945 7.062 8.321 1.00 83.56 209 LYS A N 1
ATOM 1633 C CA . LYS A 1 209 ? 18.935 8.108 8.116 1.00 83.56 209 LYS A CA 1
ATOM 1634 C C . LYS A 1 209 ? 18.932 9.102 9.274 1.00 83.56 209 LYS A C 1
ATOM 1636 O O . LYS A 1 209 ? 18.717 8.703 10.415 1.00 83.56 209 LYS A O 1
ATOM 1641 N N . ASN A 1 210 ? 19.118 10.386 8.982 1.00 85.56 210 ASN A N 1
ATOM 1642 C CA . ASN A 1 210 ? 18.994 11.476 9.954 1.00 85.56 210 ASN A CA 1
ATOM 1643 C C . ASN A 1 210 ? 18.582 12.766 9.231 1.00 85.56 210 ASN A C 1
ATOM 1645 O O . ASN A 1 210 ? 19.437 13.544 8.806 1.00 85.56 210 ASN A O 1
ATOM 1649 N N . TRP A 1 211 ? 17.281 12.941 9.004 1.00 83.25 211 TRP A N 1
ATOM 1650 C CA . TRP A 1 211 ? 16.745 14.023 8.176 1.00 83.25 211 TRP A CA 1
ATOM 1651 C C . TRP A 1 211 ? 15.481 14.609 8.801 1.00 83.25 211 TRP A C 1
ATOM 1653 O O . TRP A 1 211 ? 14.697 13.899 9.431 1.00 83.25 211 TRP A O 1
ATOM 1663 N N . ALA A 1 212 ? 15.267 15.901 8.570 1.00 82.38 212 ALA A N 1
ATOM 1664 C CA . ALA A 1 212 ? 14.033 16.598 8.893 1.00 82.38 212 ALA A CA 1
ATOM 1665 C C . ALA A 1 212 ? 13.624 17.449 7.688 1.00 82.38 212 ALA A C 1
ATOM 1667 O O . ALA A 1 212 ? 14.405 18.276 7.212 1.00 82.38 212 ALA A O 1
ATOM 1668 N N . TRP A 1 213 ? 12.401 17.252 7.214 1.00 79.94 213 TRP A N 1
ATOM 1669 C CA . TRP A 1 213 ? 11.792 18.017 6.136 1.00 79.94 213 TRP A CA 1
ATOM 1670 C C . TRP A 1 213 ? 10.545 18.709 6.699 1.00 79.94 213 TRP A C 1
ATOM 1672 O O . TRP A 1 213 ? 9.495 18.069 6.836 1.00 79.94 213 TRP A O 1
ATOM 1682 N N . PRO A 1 214 ? 10.679 19.980 7.128 1.00 67.25 214 PRO A N 1
ATOM 1683 C CA . PRO A 1 214 ? 9.576 20.735 7.707 1.00 67.25 214 PRO A CA 1
ATOM 1684 C C . PRO A 1 214 ? 8.517 21.075 6.651 1.00 67.25 214 PRO A C 1
ATOM 1686 O O . PRO A 1 214 ? 8.769 20.974 5.449 1.00 67.25 214 PRO A O 1
ATOM 1689 N N . ASP A 1 215 ? 7.349 21.500 7.139 1.00 59.91 215 ASP A N 1
ATOM 1690 C CA . ASP A 1 215 ? 6.247 22.096 6.377 1.00 59.91 215 ASP A CA 1
ATOM 1691 C C . ASP A 1 215 ? 6.750 22.923 5.178 1.00 59.91 215 ASP A C 1
ATOM 1693 O O . ASP A 1 215 ? 7.549 23.856 5.305 1.00 59.91 215 ASP A O 1
ATOM 1697 N N . ALA A 1 216 ? 6.224 22.582 4.005 1.00 53.16 216 ALA A N 1
ATOM 1698 C CA . ALA A 1 216 ? 5.818 23.593 3.053 1.00 53.16 216 ALA A CA 1
ATOM 1699 C C . ALA A 1 216 ? 4.293 23.519 3.020 1.00 53.16 216 ALA A C 1
ATOM 1701 O O . ALA A 1 216 ? 3.752 22.512 2.570 1.00 53.16 216 ALA A O 1
ATOM 1702 N N . SER A 1 217 ? 3.619 24.542 3.540 1.00 48.56 217 SER A N 1
ATOM 1703 C CA . SER A 1 217 ? 2.166 24.645 3.557 1.00 48.56 217 SER A CA 1
ATOM 1704 C C . SER A 1 217 ? 1.576 24.142 2.239 1.00 48.56 217 SER A C 1
ATOM 1706 O O . SER A 1 217 ? 1.973 24.582 1.156 1.00 48.56 217 SER A O 1
ATOM 1708 N N . MET A 1 218 ? 0.652 23.181 2.322 1.00 40.31 218 MET A N 1
ATOM 1709 C CA . MET A 1 218 ? -0.079 22.696 1.155 1.00 40.31 218 MET A CA 1
ATOM 1710 C C . MET A 1 218 ? -0.995 23.830 0.673 1.00 40.31 218 MET A C 1
ATOM 1712 O O . MET A 1 218 ? -2.131 23.943 1.129 1.00 40.31 218 MET A O 1
ATOM 1716 N N . SER A 1 219 ? -0.518 24.717 -0.207 1.00 40.41 219 SER A N 1
ATOM 1717 C CA . SER A 1 219 ? -1.431 25.585 -0.954 1.00 40.41 219 SER A CA 1
ATOM 1718 C C . SER A 1 219 ? -2.067 24.745 -2.056 1.00 40.41 219 SER A C 1
ATOM 1720 O O . SER A 1 219 ? -1.388 24.398 -3.025 1.00 40.41 219 SER A O 1
ATOM 1722 N N . MET A 1 220 ? -3.336 24.388 -1.856 1.00 35.91 220 MET A N 1
ATOM 1723 C CA . MET A 1 220 ? -4.211 23.880 -2.917 1.00 35.91 220 MET A CA 1
ATOM 1724 C C . MET A 1 220 ? -4.471 24.957 -3.968 1.00 35.91 220 MET A C 1
ATOM 1726 O O . MET A 1 220 ? -4.605 26.139 -3.573 1.00 35.91 220 MET A O 1
#

Mean predicted aligned error: 8.01 Å

Secondary structure (DSSP, 8-state):
--SHHHHHHHHTTT---------EEEE-GGG-TT--HHHHHHHHHHHHHTT--EEEESSS-----TT-EEEEEEESSSS-PPPHHHHHHHHHHHTTSTTB-B-TTSPBEEEEES-GGGHHHHHHHHHHH--EEEEE-GGG-HHHHHHGGGT--SEEE----S-BTTBPP-THHHHHHHHHTS-TTSPPPPPEE----S-EEEEEGGGTEEEEE-------

Nearest PDB structures (foldseek):
  3nav-assembly1_B  TM=6.192E-01  e=9.121E-02  Vibrio cholerae O1 biovar El Tor str. N16961
  3hbm-assembly1_A  TM=4.601E-01  e=4.123E-01  Campylobacter jejuni subsp. jejuni NCTC 11168 = ATCC 700819
  4dia-assembly1_A  TM=3.527E-01  e=6.403E-01  Sphingomonas paucimobilis
  4d8l-assembly1_A  TM=3.526E-01  e=8.233E-01  Sphingomonas paucimobilis
  4di9-assembly1_A  TM=3.697E-01  e=1.985E+00  Sphingomonas paucimobilis

Radius of gyration: 19.99 Å; Cα contacts (8 Å, |Δi|>4): 334; chains: 1; bounding box: 71×44×51 Å

Solvent-accessible surface area (backbone atoms only — not comparable to full-atom values): 12974 Å² total; per-residue (Å²): 141,68,71,72,64,57,58,60,61,59,66,67,72,68,64,73,78,74,70,81,72,86,35,71,43,81,37,68,43,79,80,44,82,85,57,49,76,64,54,43,43,51,54,51,50,52,38,50,77,69,64,38,55,29,38,32,28,43,57,69,96,76,77,77,52,97,88,41,26,35,32,51,18,48,45,23,71,81,87,41,74,73,57,61,69,58,54,48,50,53,47,68,67,46,57,80,40,91,41,38,36,53,45,99,85,68,28,40,44,36,36,34,38,45,47,64,95,53,40,72,53,50,57,56,47,35,75,74,65,60,49,39,33,40,37,22,28,54,93,58,38,55,63,59,45,51,52,42,70,84,36,64,54,55,22,36,33,43,85,84,27,51,47,56,96,93,39,76,72,70,65,66,65,58,50,48,38,59,53,58,37,38,50,91,86,71,55,80,63,37,55,72,52,82,53,78,47,81,53,47,73,48,80,39,73,97,75,75,38,77,50,74,33,73,70,70,81,83,79,125

Foldseek 3Di:
DPPVVVVVVVVVVPPPPPVPDAAEDEDEVVVCPVPDPVNLVVVQVVCVVVVHQEYAYCDDDDDDPDQGAYEYADECPPPHHDDLVVLLVVLVVPVVPSRFDADPVRAGEYEYDADLVVLVSLVVSCVSRVHAYAYENPVCAQQRSCPRPNRSHLAYEYPLAADDPPHGDDCPSVVRRQVRQCDPVPDDRRDYDYHHDQWDADDDVVVVDGDTGHDPDPDD